Protein AF-A0A087TLF0-F1 (afdb_monomer)

Nearest PDB structures (foldseek):
  7vdv-assembly1_W  TM=2.932E-01  e=2.207E+00  Homo sapiens

Secondary structure (DSSP, 8-state):
---------------------------S-TT-PPP-STTTSPPPPP-----S-GGGG---------TTSS-HHHHHHHHHHHHTTT--SHHHHHHHHHHHHHTTT-HHHHHHHHHHS-----GGG---HHHHHHHHHHHHHHSS-HHHHHHH-TTS-HHHHHHHHHHHHHSHHHHHHHHHH-TTHHHHHHHHHHHHHHHHT---

Structure (mmCIF, N/CA/C/O backbone):
data_AF-A0A087TLF0-F1
#
_entry.id   AF-A0A087TLF0-F1
#
loop_
_atom_site.group_PDB
_atom_site.id
_atom_site.type_symbol
_atom_site.label_atom_id
_atom_site.label_alt_id
_atom_site.label_comp_id
_atom_site.label_asym_id
_atom_site.label_entity_id
_atom_site.label_seq_id
_atom_site.pdbx_PDB_ins_code
_atom_site.Cartn_x
_atom_site.Cartn_y
_atom_site.Cartn_z
_atom_site.occupancy
_atom_site.B_iso_or_equiv
_atom_site.auth_seq_id
_atom_site.auth_comp_id
_atom_site.auth_asym_id
_atom_site.auth_atom_id
_atom_site.pdbx_PDB_model_num
ATOM 1 N N . MET A 1 1 ? -5.530 -57.331 -66.737 1.00 32.88 1 MET A N 1
ATOM 2 C CA . MET A 1 1 ? -5.980 -57.961 -65.475 1.00 32.88 1 MET A CA 1
ATOM 3 C C . MET A 1 1 ? -6.461 -56.823 -64.589 1.00 32.88 1 MET A C 1
ATOM 5 O O . MET A 1 1 ? -5.632 -56.009 -64.220 1.00 32.88 1 MET A O 1
ATOM 9 N N . LEU A 1 2 ? -7.754 -56.478 -64.658 1.00 29.14 2 LEU A N 1
ATOM 10 C CA . LEU A 1 2 ? -8.863 -56.982 -63.810 1.00 29.14 2 LEU A CA 1
ATOM 11 C C . LEU A 1 2 ? -8.628 -56.664 -62.318 1.00 29.14 2 LEU A C 1
ATOM 13 O O . LEU A 1 2 ? -7.650 -57.166 -61.787 1.00 29.14 2 LEU A O 1
ATOM 17 N N . PHE A 1 3 ? -9.459 -55.947 -61.556 1.00 31.30 3 PHE A N 1
ATOM 18 C CA . PHE A 1 3 ? -10.593 -55.023 -61.755 1.00 31.30 3 PHE A CA 1
ATOM 19 C C . PHE A 1 3 ? -10.755 -54.238 -60.427 1.00 31.30 3 PHE A C 1
ATOM 21 O O . PHE A 1 3 ? -10.186 -54.620 -59.408 1.00 31.30 3 PHE A O 1
ATOM 28 N N . ALA A 1 4 ? -11.512 -53.143 -60.478 1.00 36.94 4 ALA A N 1
ATOM 29 C CA . ALA A 1 4 ? -11.810 -52.178 -59.415 1.00 36.94 4 ALA A CA 1
ATOM 30 C C . ALA A 1 4 ? -12.746 -52.685 -58.283 1.00 36.94 4 ALA A C 1
ATOM 32 O O . ALA A 1 4 ? -13.248 -53.802 -58.367 1.00 36.94 4 ALA A O 1
ATOM 33 N N . MET A 1 5 ? -13.060 -51.760 -57.346 1.00 32.72 5 MET A N 1
ATOM 34 C CA . MET A 1 5 ? -14.122 -51.741 -56.301 1.00 32.72 5 MET A CA 1
ATOM 35 C C . MET A 1 5 ? -13.702 -52.268 -54.909 1.00 32.72 5 MET A C 1
ATOM 37 O O . MET A 1 5 ? -13.013 -53.273 -54.826 1.00 32.72 5 MET A O 1
ATOM 41 N N . ASN A 1 6 ? -14.054 -51.680 -53.756 1.00 34.16 6 ASN A N 1
ATOM 42 C CA . ASN A 1 6 ? -14.987 -50.598 -53.414 1.00 34.16 6 ASN A CA 1
ATOM 43 C C . ASN A 1 6 ? -14.652 -50.018 -52.020 1.00 34.16 6 ASN A C 1
ATOM 45 O O . ASN A 1 6 ? -14.229 -50.750 -51.124 1.00 34.16 6 ASN A O 1
ATOM 49 N N . ASP A 1 7 ? -14.927 -48.722 -51.851 1.00 45.62 7 ASP A N 1
ATOM 50 C CA . ASP A 1 7 ? -15.272 -48.081 -50.578 1.00 45.62 7 ASP A CA 1
ATOM 51 C C . ASP A 1 7 ? -16.596 -48.674 -50.077 1.00 45.62 7 ASP A C 1
ATOM 53 O O . ASP A 1 7 ? -17.598 -48.522 -50.762 1.00 45.62 7 ASP A O 1
ATOM 57 N N . GLU A 1 8 ? -16.586 -49.366 -48.935 1.00 44.69 8 GLU A N 1
ATOM 58 C CA . GLU A 1 8 ? -17.732 -49.623 -48.036 1.00 44.69 8 GLU A CA 1
ATOM 59 C C . GLU A 1 8 ? -17.323 -50.708 -47.024 1.00 44.69 8 GLU A C 1
ATOM 61 O O . GLU A 1 8 ? -17.463 -51.896 -47.295 1.00 44.69 8 GLU A O 1
ATOM 66 N N . ASN A 1 9 ? -16.743 -50.308 -45.882 1.00 39.06 9 ASN A N 1
ATOM 67 C CA . ASN A 1 9 ? -16.829 -50.989 -44.568 1.00 39.06 9 ASN A CA 1
ATOM 68 C C . ASN A 1 9 ? -15.747 -50.491 -43.593 1.00 39.06 9 ASN A C 1
ATOM 70 O O . ASN A 1 9 ? -14.839 -51.222 -43.197 1.00 39.06 9 ASN A O 1
ATOM 74 N N . ARG A 1 10 ? -15.853 -49.238 -43.135 1.00 36.53 10 ARG A N 1
ATOM 75 C CA . ARG A 1 10 ? -15.130 -48.799 -41.924 1.00 36.53 10 ARG A CA 1
ATOM 76 C C . ARG A 1 10 ? -16.035 -48.121 -40.900 1.00 36.53 10 ARG A C 1
ATOM 78 O O . ARG A 1 10 ? -15.603 -47.266 -40.136 1.00 36.53 10 ARG A O 1
ATOM 85 N N . SER A 1 11 ? -17.288 -48.559 -40.858 1.00 40.81 11 SER A N 1
ATOM 86 C CA . SER A 1 11 ? -18.261 -48.210 -39.825 1.00 40.81 11 SER A CA 1
ATOM 87 C C . SER A 1 11 ? -18.524 -49.430 -38.949 1.00 40.81 11 SER A C 1
ATOM 89 O O . SER A 1 11 ? -19.611 -49.986 -38.993 1.00 40.81 11 SER A O 1
ATOM 91 N N . GLN A 1 12 ? -17.513 -49.876 -38.198 1.00 39.34 12 GLN A N 1
ATOM 92 C CA . GLN A 1 12 ? -17.671 -50.773 -37.044 1.00 39.34 12 GLN A CA 1
ATOM 93 C C . GLN A 1 12 ? -16.333 -50.908 -36.303 1.00 39.34 12 GLN A C 1
ATOM 95 O O . GLN A 1 12 ? -15.608 -51.885 -36.435 1.00 39.34 12 GLN A O 1
ATOM 100 N N . LEU A 1 13 ? -15.990 -49.895 -35.509 1.00 34.81 13 LEU A N 1
ATOM 101 C CA . LEU A 1 13 ? -15.106 -50.078 -34.359 1.00 34.81 13 LEU A CA 1
ATOM 102 C C . LEU A 1 13 ? -15.805 -49.446 -33.157 1.00 34.81 13 LEU A C 1
ATOM 104 O O . LEU A 1 13 ? -15.694 -48.251 -32.893 1.00 34.81 13 LEU A O 1
ATOM 108 N N . GLN A 1 14 ? -16.606 -50.275 -32.485 1.00 31.23 14 GLN A N 1
ATOM 109 C CA . GLN A 1 14 ? -17.113 -50.035 -31.138 1.00 31.23 14 GLN A CA 1
ATOM 110 C C . GLN A 1 14 ? -15.919 -49.799 -30.208 1.00 31.23 14 GLN A C 1
ATOM 112 O O . GLN A 1 14 ? -15.135 -50.710 -29.955 1.00 31.23 14 GLN A O 1
ATOM 117 N N . PHE A 1 15 ? -15.780 -48.578 -29.698 1.00 30.03 15 PHE A N 1
ATOM 118 C CA . PHE A 1 15 ? -14.856 -48.290 -28.609 1.00 30.03 15 PHE A CA 1
ATOM 119 C C . PHE A 1 15 ? -15.560 -48.637 -27.295 1.00 30.03 15 PHE A C 1
ATOM 121 O O . PHE A 1 15 ? -16.435 -47.907 -26.830 1.00 30.03 15 PHE A O 1
ATOM 128 N N . SER A 1 16 ? -15.233 -49.805 -26.748 1.00 28.83 16 SER A N 1
ATOM 129 C CA . SER A 1 16 ? -15.721 -50.284 -25.458 1.00 28.83 16 SER A CA 1
ATOM 130 C C . SER A 1 16 ? -15.260 -49.355 -24.334 1.00 28.83 16 SER A C 1
ATOM 132 O O . SER A 1 16 ? -14.060 -49.184 -24.111 1.00 28.83 16 SER A O 1
ATOM 134 N N . THR A 1 17 ? -16.216 -48.768 -23.620 1.00 33.22 17 THR A N 1
ATOM 135 C CA . THR A 1 17 ? -15.995 -48.006 -22.391 1.00 33.22 17 THR A CA 1
ATOM 136 C C . THR A 1 17 ? -15.454 -48.937 -21.305 1.00 33.22 17 THR A C 1
ATOM 138 O O . THR A 1 17 ? -16.178 -49.786 -20.795 1.00 33.22 17 THR A O 1
ATOM 141 N N . LEU A 1 18 ? -14.176 -48.785 -20.952 1.00 34.25 18 LEU A N 1
ATOM 142 C CA . LEU A 1 18 ? -13.633 -49.315 -19.704 1.00 34.25 18 LEU A CA 1
ATOM 143 C C . LEU A 1 18 ? -14.041 -48.359 -18.578 1.00 34.25 18 LEU A C 1
ATOM 145 O O . LEU A 1 18 ? -13.411 -47.326 -18.360 1.00 34.25 18 LEU A O 1
ATOM 149 N N . GLU A 1 19 ? -15.136 -48.694 -17.901 1.00 40.09 19 GLU A N 1
ATOM 150 C CA . GLU A 1 19 ? -15.460 -48.161 -16.581 1.00 40.09 19 GLU A CA 1
ATOM 151 C C . GLU A 1 19 ? -14.450 -48.741 -15.581 1.00 40.09 19 GLU A C 1
ATOM 153 O O . GLU A 1 19 ? -14.473 -49.930 -15.274 1.00 40.09 19 GLU A O 1
ATOM 158 N N . SER A 1 20 ? -13.524 -47.912 -15.098 1.00 38.12 20 SER A N 1
ATOM 159 C CA . SER A 1 20 ? -12.738 -48.222 -13.905 1.00 38.12 20 SER A CA 1
ATOM 160 C C . SER A 1 20 ? -13.157 -47.281 -12.786 1.00 38.12 20 SER A C 1
ATOM 162 O O . SER A 1 20 ? -12.851 -46.084 -12.799 1.00 38.12 20 SER A O 1
ATOM 164 N N . ASP A 1 21 ? -13.878 -47.871 -11.842 1.00 42.59 21 ASP A N 1
ATOM 165 C CA . ASP A 1 21 ? -14.355 -47.300 -10.597 1.00 42.59 21 ASP A CA 1
ATOM 166 C C . ASP A 1 21 ? -13.262 -46.547 -9.832 1.00 42.59 21 ASP A C 1
ATOM 168 O O . ASP A 1 21 ? -12.316 -47.119 -9.292 1.00 42.59 21 ASP A O 1
ATOM 172 N N . THR A 1 22 ? -13.458 -45.240 -9.697 1.00 41.72 22 THR A N 1
ATOM 173 C CA . THR A 1 22 ? -12.983 -44.483 -8.535 1.00 41.72 22 THR A CA 1
ATOM 174 C C . THR A 1 22 ? -14.180 -43.755 -7.942 1.00 41.72 22 THR A C 1
ATOM 176 O O . THR A 1 22 ? -14.330 -42.537 -8.028 1.00 41.72 22 THR A O 1
ATOM 179 N N . THR A 1 23 ? -15.091 -44.520 -7.341 1.00 41.81 23 THR A N 1
ATOM 180 C CA . THR A 1 23 ? -16.133 -43.967 -6.474 1.00 41.81 23 THR A CA 1
ATOM 181 C C . THR A 1 23 ? -15.477 -43.376 -5.228 1.00 41.81 23 THR A C 1
ATOM 183 O O . THR A 1 23 ? -15.318 -44.038 -4.205 1.00 41.81 23 THR A O 1
ATOM 186 N N . PHE A 1 24 ? -15.066 -42.112 -5.321 1.00 49.41 24 PHE A N 1
ATOM 187 C CA . PHE A 1 24 ? -14.734 -41.294 -4.163 1.00 49.41 24 PHE A CA 1
ATOM 188 C C . PHE A 1 24 ? -16.045 -40.977 -3.427 1.00 49.41 24 PHE A C 1
ATOM 190 O O . PHE A 1 24 ? -16.877 -40.204 -3.909 1.00 49.41 24 PHE A O 1
ATOM 197 N N . ASP A 1 25 ? -16.267 -41.651 -2.296 1.00 43.41 25 ASP A N 1
ATOM 198 C CA . ASP A 1 25 ? -17.514 -41.611 -1.527 1.00 43.41 25 ASP A CA 1
ATOM 199 C C . ASP A 1 25 ? -17.733 -40.223 -0.888 1.00 43.41 25 ASP A C 1
ATOM 201 O O . ASP A 1 25 ? -17.257 -39.925 0.207 1.00 43.41 25 ASP A O 1
ATOM 205 N N . PHE A 1 26 ? -18.485 -39.352 -1.569 1.00 50.62 26 PHE A N 1
ATOM 206 C CA . PHE A 1 26 ? -18.954 -38.054 -1.060 1.00 50.62 26 PHE A CA 1
ATOM 207 C C . PHE A 1 26 ? -20.111 -38.207 -0.049 1.00 50.62 26 PHE A C 1
ATOM 209 O O . PHE A 1 26 ? -21.118 -37.494 -0.099 1.00 50.62 26 PHE A O 1
ATOM 216 N N . LYS A 1 27 ? -20.003 -39.108 0.929 1.00 53.53 27 LYS A N 1
ATOM 217 C CA . LYS A 1 27 ? -20.944 -39.144 2.058 1.00 53.53 27 LYS A CA 1
ATOM 218 C C . LYS A 1 27 ? -20.569 -38.092 3.092 1.00 53.53 27 LYS A C 1
ATOM 220 O O . LYS A 1 27 ? -20.000 -38.416 4.123 1.00 53.53 27 LYS A O 1
ATOM 225 N N . ASN A 1 28 ? -20.905 -36.833 2.794 1.00 53.34 28 ASN A N 1
ATOM 226 C CA . ASN A 1 28 ? -21.484 -35.864 3.739 1.00 53.34 28 ASN A CA 1
ATOM 227 C C . ASN A 1 28 ? -21.540 -34.451 3.130 1.00 53.34 28 ASN A C 1
ATOM 229 O O . ASN A 1 28 ? -20.803 -33.569 3.547 1.00 53.34 28 ASN A O 1
ATOM 233 N N . THR A 1 29 ? -22.434 -34.198 2.172 1.00 52.22 29 THR A N 1
ATOM 234 C CA . THR A 1 29 ? -22.988 -32.849 1.958 1.00 52.22 29 THR A CA 1
ATOM 235 C C . THR A 1 29 ? -24.335 -32.972 1.244 1.00 52.22 29 THR A C 1
ATOM 237 O O . THR A 1 29 ? -24.397 -33.158 0.035 1.00 52.22 29 THR A O 1
ATOM 240 N N . LYS A 1 30 ? -25.454 -32.826 1.962 1.00 59.94 30 LYS A N 1
ATOM 241 C CA . LYS A 1 30 ? -26.801 -32.934 1.361 1.00 59.94 30 LYS A CA 1
ATOM 242 C C . LYS A 1 30 ? -27.076 -31.935 0.214 1.00 59.94 30 LYS A C 1
ATOM 244 O O . LYS A 1 30 ? -28.081 -32.093 -0.459 1.00 59.94 30 LYS A O 1
ATOM 249 N N . ASN A 1 31 ? -26.175 -30.976 -0.052 1.00 61.28 31 ASN A N 1
ATOM 250 C CA . ASN A 1 31 ? -26.340 -29.913 -1.050 1.00 61.28 31 ASN A CA 1
ATOM 251 C C . ASN A 1 31 ? -25.117 -29.616 -1.959 1.00 61.28 31 ASN A C 1
ATOM 253 O O . ASN A 1 31 ? -25.197 -28.664 -2.733 1.00 61.28 31 ASN A O 1
ATOM 257 N N . HIS A 1 32 ? -24.004 -30.367 -1.924 1.00 65.69 32 HIS A N 1
ATOM 258 C CA . HIS A 1 32 ? -22.834 -30.066 -2.784 1.00 65.69 32 HIS A CA 1
ATOM 259 C C . HIS A 1 32 ? -22.633 -31.123 -3.877 1.00 65.69 32 HIS A C 1
ATOM 261 O O . HIS A 1 32 ? -21.639 -31.840 -3.901 1.00 65.69 32 HIS A O 1
ATOM 267 N N . LYS A 1 33 ? -23.592 -31.213 -4.806 1.00 84.69 33 LYS A N 1
ATOM 268 C CA . LYS A 1 33 ? -23.444 -32.022 -6.025 1.00 84.69 33 LYS A CA 1
ATOM 269 C C . LYS A 1 33 ? -22.851 -31.165 -7.145 1.00 84.69 33 LYS A C 1
ATOM 271 O O . LYS A 1 33 ? -23.364 -30.077 -7.413 1.00 84.6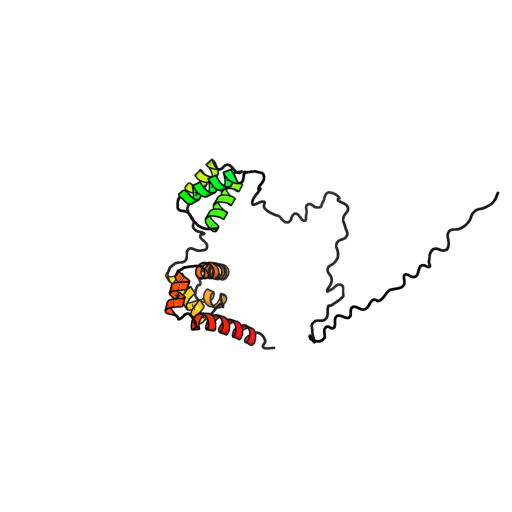9 33 LYS A O 1
ATOM 276 N N . ILE A 1 34 ? -21.804 -31.660 -7.808 1.00 87.75 34 ILE A N 1
ATOM 277 C CA . ILE A 1 34 ? -21.249 -31.040 -9.021 1.00 87.75 34 ILE A CA 1
ATOM 278 C C . ILE A 1 34 ? -22.369 -30.943 -10.062 1.00 87.75 34 ILE A C 1
ATOM 280 O O . ILE A 1 34 ? -23.078 -31.918 -10.319 1.00 87.75 34 ILE A O 1
ATOM 284 N N . ARG A 1 35 ? -22.558 -29.752 -10.632 1.00 89.81 35 ARG A N 1
ATOM 285 C CA . ARG A 1 35 ? -23.617 -29.492 -11.610 1.00 89.81 35 ARG A CA 1
ATOM 286 C C . ARG A 1 35 ? -23.041 -29.551 -13.020 1.00 89.81 35 ARG A C 1
ATOM 288 O O . ARG A 1 35 ? -21.994 -28.967 -13.280 1.00 89.81 35 ARG A O 1
ATOM 295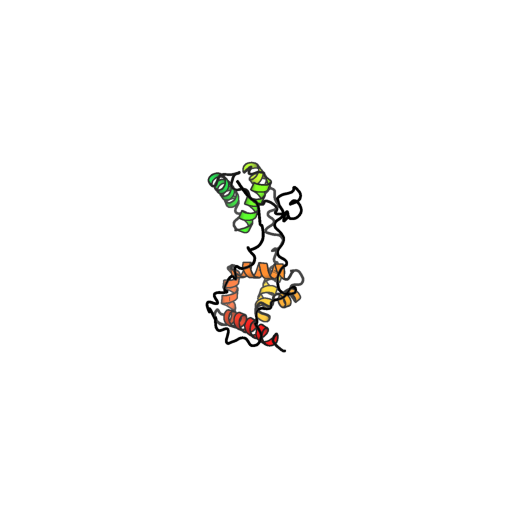 N N . ILE A 1 36 ? -23.734 -30.257 -13.911 1.00 89.50 36 ILE A N 1
ATOM 296 C CA . ILE A 1 36 ? -23.360 -30.433 -15.316 1.00 89.50 36 ILE A CA 1
ATOM 297 C C . ILE A 1 36 ? -24.468 -29.823 -16.180 1.00 89.50 36 ILE A C 1
ATOM 299 O O . ILE A 1 36 ? -25.646 -30.068 -15.938 1.00 89.50 36 ILE A O 1
ATOM 303 N N . GLY A 1 37 ? -24.102 -29.005 -17.163 1.00 89.88 37 GLY A N 1
ATOM 304 C CA . GLY A 1 37 ? -24.991 -28.360 -18.127 1.00 89.88 37 GLY A CA 1
ATOM 305 C C . GLY A 1 37 ? -24.438 -27.011 -18.597 1.00 89.88 37 GLY A C 1
ATOM 306 O O . GLY A 1 37 ? -23.645 -26.381 -17.905 1.00 89.88 37 GLY A O 1
ATOM 307 N N . ARG A 1 38 ? -24.914 -26.510 -19.742 1.00 88.19 38 ARG A N 1
ATOM 308 C CA . ARG A 1 38 ? -24.459 -25.235 -20.346 1.00 88.19 38 ARG A CA 1
ATOM 309 C C . ARG A 1 38 ? -24.525 -24.017 -19.405 1.00 88.19 38 ARG A C 1
ATOM 311 O O . ARG A 1 38 ? -23.814 -23.050 -19.626 1.00 88.19 38 ARG A O 1
ATOM 318 N N . ASN A 1 39 ? -25.341 -24.085 -18.350 1.00 92.69 39 ASN A N 1
ATOM 319 C CA . ASN A 1 39 ? -25.465 -23.055 -17.309 1.00 92.69 39 ASN A CA 1
ATOM 320 C C . ASN A 1 39 ? -24.407 -23.167 -16.190 1.00 92.69 39 ASN A C 1
ATOM 322 O O . ASN A 1 39 ? -24.395 -22.353 -15.271 1.00 92.69 39 ASN A O 1
ATOM 326 N N . TYR A 1 40 ? -23.575 -24.210 -16.223 1.00 92.44 40 TYR A N 1
ATOM 327 C CA . TYR A 1 40 ? -22.596 -24.561 -15.193 1.00 92.44 40 TYR A CA 1
ATOM 328 C C . TYR A 1 40 ? -21.183 -24.747 -15.756 1.00 92.44 40 TYR A C 1
ATOM 330 O O . TYR A 1 40 ? -20.221 -24.468 -15.045 1.00 92.44 40 TYR A O 1
ATOM 338 N N . GLN A 1 41 ? -21.032 -25.200 -17.006 1.00 94.50 41 GLN A N 1
ATOM 339 C CA . GLN A 1 41 ? -19.727 -25.231 -17.673 1.00 94.50 41 GLN A CA 1
ATOM 340 C C . GLN A 1 41 ? -19.416 -23.929 -18.409 1.00 94.50 41 GLN A C 1
ATOM 342 O O . GLN A 1 41 ? -20.299 -23.291 -18.978 1.00 94.50 41 GLN A O 1
ATOM 347 N N . ALA A 1 42 ? -18.130 -23.579 -18.451 1.00 93.50 42 ALA A N 1
ATOM 348 C CA . ALA A 1 42 ? -17.628 -22.539 -19.335 1.00 93.50 42 ALA A CA 1
ATOM 349 C C . ALA A 1 42 ? -17.706 -22.992 -20.802 1.00 93.50 42 ALA A C 1
ATOM 351 O O . ALA A 1 42 ? -17.459 -24.158 -21.119 1.00 93.50 42 ALA A O 1
ATOM 352 N N . ALA A 1 43 ? -18.006 -22.056 -21.704 1.00 91.19 43 ALA A N 1
ATOM 353 C CA . ALA A 1 43 ? -17.828 -22.282 -23.131 1.00 91.19 43 ALA A CA 1
ATOM 354 C C . ALA A 1 43 ? -16.325 -22.317 -23.431 1.00 91.19 43 ALA A C 1
ATOM 356 O O . ALA A 1 43 ? -15.627 -21.332 -23.195 1.00 91.19 43 ALA A O 1
ATOM 357 N N . ILE A 1 44 ? -15.831 -23.454 -23.918 1.00 89.44 44 ILE A N 1
ATOM 358 C CA . ILE A 1 44 ? -14.421 -23.614 -24.277 1.00 89.44 44 ILE A CA 1
ATOM 359 C C . ILE A 1 44 ? -14.188 -22.857 -25.591 1.00 89.44 44 ILE A C 1
ATOM 361 O O . ILE A 1 44 ? -14.807 -23.215 -26.597 1.00 89.44 44 ILE A O 1
ATOM 365 N N . PRO A 1 45 ? -13.337 -21.814 -25.613 1.00 86.50 45 PRO A N 1
ATOM 366 C CA . PRO A 1 45 ? -13.031 -21.110 -26.849 1.00 86.50 45 PRO A CA 1
ATOM 367 C C . PRO A 1 45 ? -12.353 -22.056 -27.842 1.00 86.50 45 PRO A C 1
ATOM 369 O O . PRO A 1 45 ? -11.459 -22.818 -27.476 1.00 86.50 45 PRO A O 1
ATOM 372 N N . THR A 1 46 ? -12.761 -21.997 -29.108 1.00 83.75 46 THR A N 1
ATOM 373 C CA . THR A 1 46 ? -12.071 -22.713 -30.183 1.00 83.75 46 THR A CA 1
ATOM 374 C C . THR A 1 46 ? -10.677 -22.130 -30.372 1.00 83.75 46 THR A C 1
ATOM 376 O O . THR A 1 46 ? -10.524 -20.905 -30.392 1.00 83.75 46 THR A O 1
ATOM 379 N N . LEU A 1 47 ? -9.678 -22.993 -30.559 1.00 80.31 47 LEU A N 1
ATOM 380 C CA . LEU A 1 47 ? -8.320 -22.572 -30.888 1.00 80.31 47 LEU A CA 1
ATOM 381 C C . LEU A 1 47 ? -8.352 -21.784 -32.205 1.00 80.31 47 LEU A C 1
ATOM 383 O O . LEU A 1 47 ? -8.625 -22.348 -33.264 1.00 80.31 47 LEU A 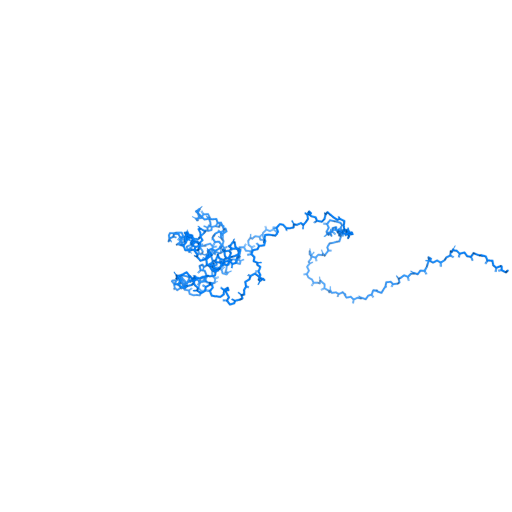O 1
ATOM 387 N N . LYS A 1 48 ? -8.118 -20.473 -32.137 1.00 75.44 48 LYS A N 1
ATOM 388 C CA . LYS A 1 48 ? -7.926 -19.659 -33.336 1.00 75.44 48 LYS A CA 1
ATOM 389 C C . LYS A 1 48 ? -6.522 -19.953 -33.857 1.00 75.44 48 LYS A C 1
ATOM 391 O O . LYS A 1 48 ? -5.558 -19.823 -33.108 1.00 75.44 48 LYS A O 1
ATOM 396 N N . ALA A 1 49 ? -6.408 -20.366 -35.120 1.00 69.62 49 ALA A N 1
ATOM 397 C CA . ALA A 1 49 ? -5.136 -20.250 -35.823 1.00 69.62 49 ALA A CA 1
ATOM 398 C C . ALA A 1 49 ? -4.756 -18.768 -35.790 1.00 69.62 49 ALA A C 1
ATOM 400 O O . ALA A 1 49 ? -5.629 -17.921 -35.977 1.00 69.62 49 ALA A O 1
ATOM 401 N N . SER A 1 50 ? -3.502 -18.470 -35.471 1.00 62.09 50 SER A N 1
ATOM 402 C CA . SER A 1 50 ? -2.967 -17.122 -35.289 1.00 62.09 50 SER A CA 1
ATOM 403 C C . SER A 1 50 ? -3.169 -16.278 -36.551 1.00 62.09 50 SER A C 1
ATOM 405 O O . SER A 1 50 ? -2.304 -16.221 -37.418 1.00 62.09 50 SER A O 1
ATOM 407 N N . THR A 1 51 ? -4.341 -15.664 -36.685 1.00 60.97 51 THR A N 1
ATOM 408 C CA . THR A 1 51 ? -4.656 -14.680 -37.716 1.00 60.97 51 THR A CA 1
ATOM 409 C C . THR A 1 51 ? -4.773 -13.335 -37.022 1.00 60.97 51 THR A C 1
ATOM 411 O O . THR A 1 51 ? -5.832 -13.038 -36.471 1.00 60.97 51 THR A O 1
ATOM 414 N N . ASP A 1 52 ? -3.655 -12.604 -36.987 1.00 55.28 52 ASP A N 1
ATOM 415 C CA . ASP A 1 52 ? -3.401 -11.152 -36.857 1.00 55.28 52 ASP A CA 1
ATOM 416 C C . ASP A 1 52 ? -4.325 -10.242 -36.020 1.00 55.28 52 ASP A C 1
ATOM 418 O O . ASP A 1 52 ? -4.192 -9.021 -36.051 1.00 55.28 52 ASP A O 1
ATOM 422 N N . ASN A 1 53 ? -5.240 -10.783 -35.221 1.00 56.44 53 ASN A N 1
ATOM 423 C CA . ASN A 1 53 ? -6.219 -10.006 -34.467 1.00 56.44 53 ASN A CA 1
ATOM 424 C C . ASN A 1 53 ? -6.398 -10.515 -33.027 1.00 56.44 53 ASN A C 1
ATOM 426 O O . ASN A 1 53 ? -7.467 -10.378 -32.430 1.00 56.44 53 ASN A O 1
ATOM 430 N N . ASP A 1 54 ? -5.322 -11.062 -32.453 1.00 54.62 54 ASP A N 1
ATOM 431 C CA . ASP A 1 54 ? -5.192 -11.374 -31.019 1.00 54.62 54 ASP A CA 1
ATOM 432 C C . ASP A 1 54 ? -4.959 -10.118 -30.151 1.00 54.62 54 ASP A C 1
ATOM 434 O O . ASP A 1 54 ? -4.843 -10.193 -28.929 1.00 54.62 54 ASP A O 1
ATOM 438 N N . ASN A 1 55 ? -4.993 -8.925 -30.751 1.00 55.03 55 ASN A N 1
ATOM 439 C CA . ASN A 1 55 ? -4.761 -7.647 -30.072 1.00 55.03 55 ASN A CA 1
ATOM 440 C C . ASN A 1 55 ? -5.888 -7.216 -29.112 1.00 55.03 55 ASN A C 1
ATOM 442 O O . ASN A 1 55 ? -5.767 -6.186 -28.457 1.00 55.03 55 ASN A O 1
ATOM 446 N N . LYS A 1 56 ? -6.995 -7.968 -29.006 1.00 54.44 56 LYS A N 1
ATOM 447 C CA . LYS A 1 56 ? -8.128 -7.613 -28.125 1.00 54.44 56 LYS A CA 1
ATOM 448 C C . LYS A 1 56 ? -8.092 -8.234 -26.731 1.00 54.44 56 LYS A C 1
ATOM 450 O O . LYS A 1 56 ? -8.888 -7.831 -25.889 1.00 54.44 56 LYS A O 1
ATOM 455 N N . ILE A 1 57 ? -7.182 -9.173 -26.471 1.00 54.38 57 ILE A N 1
ATOM 456 C CA . ILE A 1 57 ? -6.887 -9.641 -25.108 1.00 54.38 57 ILE A CA 1
ATOM 457 C C . ILE A 1 57 ? -5.427 -9.312 -24.781 1.00 54.38 57 ILE A C 1
ATOM 459 O O . ILE A 1 57 ? -4.703 -10.104 -24.186 1.00 54.38 57 ILE A O 1
ATOM 463 N N . GLN A 1 58 ? -4.978 -8.104 -25.131 1.00 59.00 58 GLN A N 1
ATOM 464 C CA . GLN A 1 58 ? -4.021 -7.452 -24.250 1.00 59.00 58 GLN A CA 1
ATOM 465 C C . GLN A 1 58 ? -4.795 -7.135 -22.977 1.00 59.00 58 GLN A C 1
ATOM 467 O O . GLN A 1 58 ? -5.491 -6.130 -22.875 1.00 59.00 58 GLN A O 1
ATOM 472 N N . ILE A 1 59 ? -4.703 -8.028 -21.992 1.00 61.97 59 ILE A N 1
ATOM 473 C CA . ILE A 1 59 ? -4.729 -7.574 -20.605 1.00 61.97 59 ILE A CA 1
ATOM 474 C C . ILE A 1 59 ? -3.741 -6.405 -20.599 1.00 61.97 59 ILE A C 1
ATOM 476 O O . ILE A 1 59 ? -2.578 -6.628 -20.934 1.00 61.97 59 ILE A O 1
ATOM 480 N N . GLU A 1 60 ? -4.211 -5.178 -20.359 1.00 67.12 60 GLU A N 1
ATOM 481 C CA . GLU A 1 60 ? -3.394 -3.958 -20.316 1.00 67.12 60 GLU A CA 1
ATOM 482 C C . GLU A 1 60 ? -2.425 -4.038 -19.123 1.00 67.12 60 GLU A C 1
ATOM 484 O O . GLU A 1 60 ? -2.532 -3.334 -18.121 1.00 67.12 60 GLU A O 1
ATOM 489 N N . GLY A 1 61 ? -1.496 -4.986 -19.181 1.00 76.38 61 GLY A N 1
ATOM 490 C CA . GLY A 1 61 ? -0.437 -5.161 -18.220 1.00 76.38 61 GLY A CA 1
ATOM 491 C C . GLY A 1 61 ? 0.545 -4.027 -18.420 1.00 76.38 61 GLY A C 1
ATOM 492 O O . GLY A 1 61 ? 1.250 -3.966 -19.425 1.00 76.38 61 GLY A O 1
ATOM 493 N N . LYS A 1 62 ? 0.602 -3.117 -17.452 1.00 85.38 62 LYS A N 1
ATOM 494 C CA . LYS A 1 62 ? 1.662 -2.119 -17.399 1.00 85.38 62 LYS A CA 1
ATOM 495 C C . LYS A 1 62 ? 2.942 -2.795 -16.909 1.00 85.38 62 LYS A C 1
ATOM 497 O O . LYS A 1 62 ? 2.964 -3.341 -15.809 1.00 85.38 62 LYS A O 1
ATOM 502 N N . LEU A 1 63 ? 4.013 -2.733 -17.700 1.00 88.75 63 LEU A N 1
ATOM 503 C CA . LEU A 1 63 ? 5.343 -3.144 -17.248 1.00 88.75 63 LEU A CA 1
ATOM 504 C C . LEU A 1 63 ? 5.780 -2.228 -16.095 1.00 88.75 63 LEU A C 1
ATOM 506 O O . LEU A 1 63 ? 5.825 -1.012 -16.267 1.00 88.75 63 LEU A O 1
ATOM 510 N N . LEU A 1 64 ? 6.067 -2.810 -14.928 1.00 90.94 64 LEU A N 1
ATOM 511 C CA . LEU A 1 64 ? 6.520 -2.070 -13.740 1.00 90.94 64 LEU A CA 1
ATOM 512 C C . LEU A 1 64 ? 8.011 -2.264 -13.441 1.00 90.94 64 LEU A C 1
ATOM 514 O O . LEU A 1 64 ? 8.599 -1.443 -12.746 1.00 90.94 64 LEU A O 1
ATOM 518 N N . TRP A 1 65 ? 8.621 -3.333 -13.956 1.00 92.38 65 TRP A N 1
ATOM 519 C CA . TRP A 1 65 ? 10.036 -3.632 -13.763 1.00 92.38 65 TRP A CA 1
ATOM 520 C C . TRP A 1 65 ? 10.558 -4.558 -14.865 1.00 92.38 65 TRP A C 1
ATOM 522 O O . TRP A 1 65 ? 9.851 -5.453 -15.322 1.00 92.38 65 TRP A O 1
ATOM 532 N N . ASN A 1 66 ? 11.807 -4.351 -15.269 1.00 91.50 66 ASN A N 1
ATOM 533 C CA . ASN A 1 66 ? 12.566 -5.154 -16.211 1.00 91.50 66 ASN A CA 1
ATOM 534 C C . ASN A 1 66 ? 13.953 -5.454 -15.603 1.00 91.50 66 ASN A C 1
ATOM 536 O O . ASN A 1 66 ? 14.766 -4.535 -15.498 1.00 91.50 66 ASN A O 1
ATOM 540 N N . PRO A 1 67 ? 14.243 -6.713 -15.230 1.00 89.19 67 PRO A N 1
ATOM 541 C CA . PRO A 1 67 ? 15.508 -7.093 -14.600 1.00 89.19 67 PRO A CA 1
ATOM 542 C C . PRO A 1 67 ? 16.699 -7.108 -15.570 1.00 89.19 67 PRO A C 1
ATOM 544 O O . PRO A 1 67 ? 17.830 -7.234 -15.129 1.00 89.19 67 PRO A O 1
ATOM 547 N N . LEU A 1 68 ? 16.471 -6.996 -16.883 1.00 91.19 68 LEU A N 1
ATOM 548 C CA . LEU A 1 68 ? 17.544 -7.044 -17.885 1.00 91.19 68 LEU A CA 1
ATOM 549 C C . LEU A 1 68 ? 18.216 -5.686 -18.124 1.00 91.19 68 LEU A C 1
ATOM 551 O O . LEU A 1 68 ? 19.183 -5.610 -18.874 1.00 91.19 68 LEU A O 1
ATOM 555 N N . MET A 1 69 ? 17.676 -4.612 -17.545 1.00 91.00 69 MET A N 1
ATOM 556 C CA . MET A 1 69 ? 18.133 -3.244 -17.807 1.00 91.00 69 MET A CA 1
ATOM 557 C C . MET A 1 69 ? 19.130 -2.714 -16.775 1.00 91.00 69 MET A C 1
ATOM 559 O O . MET A 1 69 ? 19.711 -1.657 -16.999 1.00 91.00 69 MET A O 1
ATOM 563 N N . ILE A 1 70 ? 19.300 -3.404 -15.648 1.00 92.50 70 ILE A N 1
ATOM 564 C CA . ILE A 1 70 ? 20.192 -3.001 -14.560 1.00 92.50 70 ILE A CA 1
ATOM 565 C C . ILE A 1 70 ? 20.736 -4.248 -13.868 1.00 92.50 70 ILE A C 1
ATOM 567 O O . ILE A 1 70 ? 20.017 -5.239 -13.725 1.00 92.50 70 ILE A O 1
ATOM 571 N N . SER A 1 71 ? 22.000 -4.214 -13.452 1.00 94.12 71 SER A N 1
ATOM 572 C CA . SER A 1 71 ? 22.577 -5.304 -12.664 1.00 94.12 71 SER A CA 1
ATOM 573 C C . SER A 1 71 ? 22.065 -5.292 -11.217 1.00 94.12 71 SER A C 1
ATOM 575 O O . SER A 1 71 ? 21.582 -4.277 -10.702 1.00 94.12 71 SER A O 1
ATOM 577 N N . GLU A 1 72 ? 22.177 -6.432 -10.535 1.00 91.81 72 GLU A N 1
ATOM 578 C CA . GLU A 1 72 ? 21.840 -6.531 -9.109 1.00 91.81 72 GLU A CA 1
ATOM 579 C C . GLU A 1 72 ? 22.721 -5.594 -8.265 1.00 91.81 72 GLU A C 1
ATOM 581 O O . GLU A 1 72 ? 22.216 -4.881 -7.404 1.00 91.81 72 GLU A O 1
ATOM 586 N N . GLU A 1 73 ? 24.013 -5.494 -8.589 1.00 93.94 73 GLU A N 1
ATOM 587 C CA . GLU A 1 73 ? 24.973 -4.646 -7.872 1.00 93.94 73 GLU A CA 1
ATOM 588 C C . GLU A 1 73 ? 24.663 -3.145 -8.008 1.00 93.94 73 GLU A C 1
ATOM 590 O O . GLU A 1 73 ? 24.697 -2.406 -7.021 1.00 93.94 73 GLU A O 1
ATOM 595 N N . GLU A 1 74 ? 24.285 -2.682 -9.203 1.00 91.94 74 GLU A N 1
ATOM 596 C CA . GLU A 1 74 ? 23.862 -1.290 -9.419 1.00 91.94 74 GLU A CA 1
ATOM 597 C C . GLU A 1 74 ? 22.537 -0.974 -8.719 1.00 91.94 74 GLU A C 1
ATOM 599 O O . GLU A 1 74 ? 22.366 0.118 -8.168 1.00 91.94 74 GLU A O 1
ATOM 604 N N . THR A 1 75 ? 21.610 -1.935 -8.711 1.00 93.50 75 THR A N 1
ATOM 605 C CA . THR A 1 75 ? 20.330 -1.807 -8.003 1.00 93.50 75 THR A CA 1
ATOM 606 C C . THR A 1 75 ? 20.565 -1.675 -6.499 1.00 93.50 75 THR A C 1
ATOM 608 O O . THR A 1 75 ? 20.037 -0.759 -5.865 1.00 93.50 75 THR A O 1
ATOM 611 N N . ASP A 1 76 ? 21.422 -2.523 -5.936 1.00 92.81 76 ASP A N 1
ATOM 612 C CA . ASP A 1 76 ? 21.808 -2.485 -4.527 1.00 92.81 76 ASP A CA 1
ATOM 613 C C . ASP A 1 76 ? 22.507 -1.178 -4.154 1.00 92.81 76 ASP A C 1
ATOM 615 O O . ASP A 1 76 ? 22.203 -0.575 -3.121 1.00 92.81 76 ASP A O 1
ATOM 619 N N . HIS A 1 77 ? 23.436 -0.710 -4.990 1.00 93.75 77 HIS A N 1
ATOM 620 C CA . HIS A 1 77 ? 24.121 0.561 -4.773 1.00 93.75 77 HIS A CA 1
ATOM 621 C C . HIS A 1 77 ? 23.132 1.740 -4.757 1.00 93.75 77 HIS A C 1
ATOM 623 O O . HIS A 1 77 ? 23.192 2.608 -3.876 1.00 93.75 77 HIS A O 1
ATOM 629 N N . TYR A 1 78 ? 22.179 1.752 -5.693 1.00 92.50 78 TYR A N 1
ATOM 630 C CA . TYR A 1 78 ? 21.102 2.739 -5.730 1.00 92.50 78 TYR A CA 1
ATOM 631 C C . TYR A 1 78 ? 20.257 2.710 -4.447 1.00 92.50 78 TYR A C 1
ATOM 633 O O . TYR A 1 78 ? 20.087 3.747 -3.801 1.00 92.50 78 TYR A O 1
ATOM 641 N N . LEU A 1 79 ? 19.795 1.532 -4.017 1.00 91.38 79 LEU A N 1
ATOM 642 C CA . LEU A 1 79 ? 18.987 1.396 -2.802 1.00 91.38 79 LEU A CA 1
ATOM 643 C C . LEU A 1 79 ? 19.755 1.818 -1.541 1.00 91.38 79 LEU A C 1
ATOM 645 O O . LEU A 1 79 ? 19.221 2.551 -0.709 1.00 91.38 79 LEU A O 1
ATOM 649 N N . ARG A 1 80 ? 21.037 1.452 -1.415 1.00 91.06 80 ARG A N 1
ATOM 650 C CA . ARG A 1 80 ? 21.900 1.894 -0.299 1.00 91.06 80 ARG A CA 1
ATOM 651 C C . ARG A 1 80 ? 22.044 3.413 -0.232 1.00 91.06 80 ARG A C 1
ATOM 653 O O . ARG A 1 80 ? 22.062 3.980 0.864 1.00 91.06 80 ARG A O 1
ATOM 660 N N . SER A 1 81 ? 22.116 4.073 -1.384 1.00 89.12 81 SER A N 1
ATOM 661 C CA .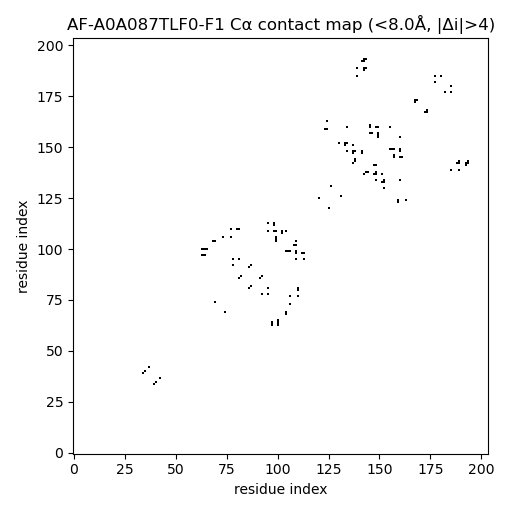 SER A 1 81 ? 22.176 5.536 -1.469 1.00 89.12 81 SER A CA 1
ATOM 662 C C . SER A 1 81 ? 20.888 6.182 -0.934 1.00 89.12 81 SER A C 1
ATOM 664 O O . SER A 1 81 ? 20.942 7.146 -0.169 1.00 89.12 81 SER A O 1
ATOM 666 N N . ILE A 1 82 ? 19.726 5.597 -1.244 1.00 87.00 82 ILE A N 1
ATOM 667 C CA . ILE A 1 82 ? 18.425 6.023 -0.702 1.00 87.00 82 ILE A CA 1
ATOM 668 C C . ILE A 1 82 ? 18.350 5.794 0.813 1.00 87.00 82 ILE A C 1
ATOM 670 O O . ILE A 1 82 ? 17.995 6.710 1.558 1.00 87.00 82 ILE A O 1
ATOM 674 N N . TYR A 1 83 ? 18.749 4.612 1.293 1.00 86.38 83 TYR A N 1
ATOM 675 C CA . TYR A 1 83 ? 18.748 4.288 2.725 1.00 86.38 83 TYR A CA 1
ATOM 676 C C . TYR A 1 83 ? 19.662 5.205 3.545 1.00 86.38 83 TYR A C 1
ATOM 678 O O . TYR A 1 83 ? 19.336 5.554 4.680 1.00 86.38 83 TYR A O 1
ATOM 686 N N . SER A 1 84 ? 20.768 5.669 2.956 1.00 84.19 84 SER A N 1
ATOM 687 C CA . SER A 1 84 ? 21.690 6.621 3.593 1.00 84.19 84 SER A CA 1
ATOM 688 C C . SER A 1 84 ? 21.059 8.000 3.836 1.00 84.19 84 SER A C 1
ATOM 690 O O . SER A 1 84 ? 21.524 8.748 4.691 1.00 84.19 84 SER A O 1
ATOM 692 N N . THR A 1 85 ? 19.960 8.320 3.144 1.00 76.81 85 THR A N 1
ATOM 693 C CA . THR A 1 85 ? 19.184 9.562 3.330 1.00 76.81 85 THR A CA 1
ATOM 694 C C . THR A 1 85 ? 18.235 9.478 4.542 1.00 76.81 85 THR A C 1
ATOM 696 O O . THR A 1 85 ? 17.544 10.438 4.871 1.00 76.81 85 THR A O 1
ATOM 699 N N . GLY A 1 86 ? 18.203 8.344 5.254 1.00 67.12 86 GLY A N 1
ATOM 700 C CA . GLY A 1 86 ? 17.366 8.149 6.442 1.00 67.12 86 GLY A CA 1
ATOM 701 C C . GLY A 1 86 ? 15.931 7.706 6.136 1.00 67.12 86 GLY A C 1
ATOM 702 O O . GLY A 1 86 ? 15.107 7.643 7.047 1.00 67.12 86 GLY A O 1
ATOM 703 N N . CYS A 1 87 ? 15.629 7.371 4.880 1.00 64.50 87 CYS A N 1
ATOM 704 C CA . CYS A 1 87 ? 14.377 6.738 4.475 1.00 64.50 87 CYS A CA 1
ATOM 705 C C . CYS A 1 87 ? 14.510 5.221 4.653 1.00 64.50 87 CYS A C 1
ATOM 707 O O . CYS A 1 87 ? 15.411 4.622 4.076 1.00 64.50 87 CYS A O 1
ATOM 709 N N . TYR A 1 88 ? 13.641 4.588 5.440 1.00 63.12 88 TYR A N 1
ATOM 710 C CA . TYR A 1 88 ? 13.680 3.143 5.683 1.00 63.12 88 TYR A CA 1
ATOM 711 C C . TYR A 1 88 ? 12.269 2.551 5.664 1.00 63.12 88 TYR A C 1
ATOM 713 O O . TYR A 1 88 ? 11.387 3.014 6.386 1.00 63.12 88 TYR A O 1
ATOM 721 N N . GLY A 1 89 ? 12.075 1.490 4.881 1.00 68.12 89 GLY A N 1
ATOM 722 C CA . GLY A 1 89 ? 10.818 0.748 4.819 1.00 68.12 89 GLY A CA 1
ATOM 723 C C . GLY A 1 89 ? 10.577 0.102 3.455 1.00 68.12 89 GLY A C 1
ATOM 724 O O . GLY A 1 89 ? 11.126 0.527 2.443 1.00 68.12 89 GLY A O 1
ATOM 725 N N . SER A 1 90 ? 9.752 -0.951 3.436 1.00 68.06 90 SER A N 1
ATOM 726 C CA . SER A 1 90 ? 9.433 -1.698 2.208 1.00 68.06 90 SER A CA 1
ATOM 727 C C . SER A 1 90 ? 8.739 -0.829 1.159 1.00 68.06 90 SER A C 1
ATOM 729 O O . SER A 1 90 ? 8.893 -1.042 -0.035 1.00 68.06 90 SER A O 1
ATOM 731 N N . THR A 1 91 ? 7.980 0.171 1.600 1.00 75.75 91 THR A N 1
ATOM 732 C CA . THR A 1 91 ? 7.265 1.076 0.700 1.00 75.75 91 THR A CA 1
ATOM 733 C C . THR A 1 91 ? 8.209 2.072 0.024 1.00 75.75 91 THR A C 1
ATOM 735 O O . THR A 1 91 ? 8.038 2.422 -1.140 1.00 75.75 91 THR A O 1
ATOM 738 N N . GLU A 1 92 ? 9.194 2.575 0.762 1.00 79.12 92 GLU A N 1
ATOM 739 C CA . GLU A 1 92 ? 10.214 3.497 0.267 1.00 79.12 92 GLU A CA 1
ATOM 740 C C . GLU A 1 92 ? 11.084 2.804 -0.788 1.00 79.12 92 GLU A C 1
ATOM 742 O O . GLU A 1 92 ? 11.378 3.394 -1.826 1.00 79.12 92 GLU A O 1
ATOM 747 N N . GLU A 1 93 ? 11.402 1.528 -0.564 1.00 86.69 93 GLU A N 1
ATOM 748 C CA . GLU A 1 93 ? 12.069 0.663 -1.537 1.00 86.69 93 GLU A CA 1
ATOM 749 C C . GLU A 1 93 ? 11.236 0.492 -2.819 1.00 86.69 93 GLU A C 1
ATOM 751 O O . GLU A 1 93 ? 11.730 0.762 -3.913 1.00 86.69 93 GLU A O 1
ATOM 756 N N . GLU A 1 94 ? 9.950 0.142 -2.707 1.00 87.31 94 GLU A N 1
ATOM 757 C CA . GLU A 1 94 ? 9.044 0.022 -3.862 1.00 87.31 94 GLU A CA 1
ATOM 758 C C . GLU A 1 94 ? 8.959 1.326 -4.672 1.00 87.31 94 GLU A C 1
ATOM 760 O O . GLU A 1 94 ? 9.009 1.307 -5.905 1.00 87.31 94 GLU A O 1
ATOM 765 N N . LYS A 1 95 ? 8.878 2.477 -3.991 1.00 86.81 95 LYS A N 1
ATOM 766 C CA . LYS A 1 95 ? 8.892 3.800 -4.635 1.00 86.81 95 LYS A CA 1
ATOM 767 C C . LYS A 1 95 ? 10.207 4.071 -5.351 1.00 86.81 95 LYS A C 1
ATOM 769 O O . LYS A 1 95 ? 10.183 4.569 -6.477 1.00 86.81 95 LYS A O 1
ATOM 774 N N . ALA A 1 96 ? 11.333 3.766 -4.710 1.00 90.06 96 ALA A N 1
ATOM 775 C CA . ALA A 1 96 ? 12.656 3.955 -5.286 1.00 90.06 96 ALA A CA 1
ATOM 776 C C . ALA A 1 96 ? 12.824 3.100 -6.552 1.00 90.06 96 ALA A C 1
ATOM 778 O O . ALA A 1 96 ? 13.195 3.619 -7.603 1.00 90.06 96 ALA A O 1
ATOM 779 N N . LEU A 1 97 ? 12.453 1.819 -6.502 1.00 91.88 97 LEU A N 1
ATOM 780 C CA . LEU A 1 97 ? 12.516 0.918 -7.656 1.00 91.88 97 LEU A CA 1
ATOM 781 C C . LEU A 1 97 ? 11.575 1.353 -8.787 1.00 91.88 97 LEU A C 1
ATOM 783 O O . LEU A 1 97 ? 11.959 1.351 -9.959 1.00 91.88 97 LEU A O 1
ATOM 787 N N . PHE A 1 98 ? 10.359 1.795 -8.457 1.00 91.38 98 PHE A N 1
ATOM 788 C CA . PHE A 1 98 ? 9.432 2.341 -9.448 1.00 91.38 98 PHE A CA 1
ATOM 789 C C . PHE A 1 98 ? 9.982 3.609 -10.118 1.00 91.38 98 PHE A C 1
ATOM 791 O O . PHE A 1 98 ? 9.857 3.789 -11.336 1.00 91.38 98 PHE A O 1
ATOM 798 N N . LEU A 1 99 ? 10.617 4.488 -9.342 1.00 91.69 99 LEU A N 1
ATOM 799 C CA . LEU A 1 99 ? 11.252 5.690 -9.865 1.00 91.69 99 LEU A CA 1
ATOM 800 C C . LEU A 1 99 ? 12.441 5.341 -10.763 1.00 91.69 99 LEU A C 1
ATOM 802 O O . LEU A 1 99 ? 12.553 5.904 -11.850 1.00 91.69 99 LEU A O 1
ATOM 806 N N . LEU A 1 100 ? 13.265 4.369 -10.367 1.00 93.75 100 LEU A N 1
ATOM 807 C CA . LEU A 1 100 ? 14.375 3.865 -11.172 1.00 93.75 100 LEU A CA 1
ATOM 808 C C . LEU A 1 100 ? 13.892 3.333 -12.528 1.00 93.75 100 LEU A C 1
ATOM 810 O O . LEU A 1 100 ? 14.420 3.724 -13.570 1.00 93.75 100 LEU A O 1
ATOM 814 N N . HIS A 1 101 ? 12.825 2.529 -12.535 1.00 93.75 101 HIS A N 1
ATOM 815 C CA . HIS A 1 101 ? 12.187 2.067 -13.769 1.00 93.75 101 HIS A CA 1
ATOM 816 C C . HIS A 1 101 ? 11.689 3.239 -14.635 1.00 93.75 101 HIS A C 1
ATOM 818 O O . HIS A 1 101 ? 11.932 3.288 -15.845 1.00 93.75 101 HIS A O 1
ATOM 824 N N . THR A 1 102 ? 11.031 4.222 -14.016 1.00 91.69 102 THR A N 1
ATOM 825 C CA . THR A 1 102 ? 10.498 5.412 -14.703 1.00 91.69 102 THR A CA 1
ATOM 826 C C . THR A 1 102 ? 11.613 6.285 -15.291 1.00 91.69 102 THR A C 1
ATOM 828 O O . THR A 1 102 ? 11.447 6.870 -16.362 1.00 91.69 102 THR A O 1
ATOM 831 N N . CYS A 1 103 ? 12.774 6.320 -14.638 1.00 92.62 103 CYS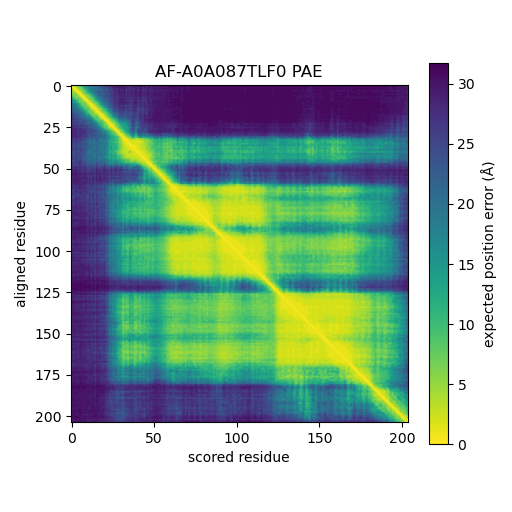 A N 1
ATOM 832 C CA . CYS A 1 103 ? 13.996 6.973 -15.105 1.00 92.62 103 CYS A CA 1
ATOM 833 C C . CYS A 1 103 ? 14.811 6.116 -16.085 1.00 92.62 103 CYS A C 1
ATOM 835 O O . CYS A 1 103 ? 15.974 6.427 -16.333 1.00 92.62 103 CYS A O 1
ATOM 837 N N . ARG A 1 104 ? 14.224 5.051 -16.655 1.00 92.94 104 ARG A N 1
ATOM 838 C CA . ARG A 1 104 ? 14.893 4.151 -17.611 1.00 92.94 104 ARG A CA 1
ATOM 839 C C . ARG A 1 104 ? 16.200 3.576 -17.060 1.00 92.94 104 ARG A C 1
ATOM 841 O O . ARG A 1 104 ? 17.160 3.435 -17.804 1.00 92.94 104 ARG A O 1
ATOM 848 N N . TYR A 1 105 ? 16.212 3.245 -15.769 1.00 93.12 105 TYR A N 1
ATOM 849 C CA . TYR A 1 105 ? 17.355 2.649 -15.073 1.00 93.12 105 TYR A CA 1
ATOM 850 C C . TYR A 1 105 ? 18.584 3.560 -14.948 1.00 93.12 105 TYR A C 1
ATOM 852 O O . TYR A 1 105 ? 19.668 3.096 -14.619 1.00 93.12 105 TYR A O 1
ATOM 860 N N . ASN A 1 106 ? 18.418 4.874 -15.125 1.00 93.06 106 ASN A N 1
ATOM 861 C CA . ASN A 1 106 ? 19.452 5.841 -14.775 1.00 93.06 106 ASN A CA 1
ATOM 862 C C . ASN A 1 106 ? 19.419 6.125 -13.262 1.00 93.06 106 ASN A C 1
ATOM 864 O O . ASN A 1 106 ? 18.530 6.832 -12.776 1.00 93.06 106 ASN A O 1
ATOM 868 N N . ALA A 1 107 ? 20.391 5.575 -12.529 1.00 91.94 107 ALA A N 1
ATOM 869 C CA . ALA A 1 107 ? 20.486 5.704 -11.076 1.00 91.94 107 ALA A CA 1
ATOM 870 C C . ALA A 1 107 ? 20.681 7.157 -10.609 1.00 91.94 107 ALA A C 1
ATOM 872 O O . ALA A 1 107 ? 20.061 7.572 -9.632 1.00 91.94 107 ALA A O 1
ATOM 873 N N . GLU A 1 108 ? 21.485 7.953 -11.314 1.00 91.75 108 GLU A N 1
ATOM 874 C CA . GLU A 1 108 ? 21.774 9.342 -10.939 1.00 91.75 108 GLU A CA 1
ATOM 875 C C . GLU A 1 108 ? 20.529 10.231 -11.072 1.00 91.75 108 GLU A C 1
ATOM 877 O O . GLU A 1 108 ? 20.153 10.943 -10.136 1.00 91.75 108 GLU A O 1
ATOM 882 N N . GLU A 1 109 ? 19.815 10.126 -12.196 1.00 91.69 109 GLU A N 1
ATOM 883 C CA . GLU A 1 109 ? 18.570 10.874 -12.399 1.00 91.69 109 GLU A CA 1
ATOM 884 C C . GLU A 1 109 ? 17.463 10.389 -11.452 1.00 91.69 109 GLU A C 1
ATOM 886 O O . GLU A 1 109 ? 16.674 11.196 -10.954 1.00 91.69 109 GLU A O 1
ATOM 891 N N . ALA A 1 110 ? 17.407 9.087 -11.150 1.00 92.12 110 ALA A N 1
ATOM 892 C CA . ALA A 1 110 ? 16.480 8.550 -10.158 1.00 92.12 110 ALA A CA 1
ATOM 893 C C . ALA A 1 110 ? 16.764 9.100 -8.751 1.00 92.12 110 ALA A C 1
ATOM 895 O O . ALA A 1 110 ? 15.823 9.504 -8.069 1.00 92.12 110 ALA A O 1
ATOM 896 N N . LEU A 1 111 ? 18.031 9.188 -8.329 1.00 90.31 111 LEU A N 1
ATOM 897 C CA . LEU A 1 111 ? 18.424 9.782 -7.043 1.00 90.31 111 LEU A CA 1
ATOM 898 C C . LEU A 1 111 ? 18.071 11.269 -6.975 1.00 90.31 111 LEU A C 1
ATOM 900 O O . LEU A 1 111 ? 17.475 11.722 -5.996 1.00 90.31 111 LEU A O 1
ATOM 904 N N . ARG A 1 112 ? 18.374 12.023 -8.038 1.00 89.44 112 ARG A N 1
ATOM 905 C CA . ARG A 1 112 ? 18.043 13.450 -8.128 1.00 89.44 112 ARG A CA 1
ATOM 906 C C . ARG A 1 112 ? 16.537 13.689 -8.038 1.00 89.44 112 ARG A C 1
ATOM 908 O O . ARG A 1 112 ? 16.096 14.616 -7.368 1.00 89.44 112 ARG A O 1
ATOM 915 N N . ARG A 1 113 ? 15.723 12.861 -8.697 1.00 87.88 113 ARG A N 1
ATOM 916 C CA . ARG A 1 113 ? 14.260 12.966 -8.594 1.00 87.88 113 ARG A CA 1
ATOM 917 C C . ARG A 1 113 ? 13.745 12.544 -7.229 1.00 87.88 113 ARG A C 1
ATOM 919 O O . ARG A 1 113 ? 12.806 13.162 -6.741 1.00 87.88 113 ARG A O 1
ATOM 926 N N . TYR A 1 114 ? 14.353 11.535 -6.614 1.00 86.38 114 TYR A N 1
ATOM 927 C CA . TYR A 1 114 ? 13.951 11.065 -5.293 1.00 86.38 114 TYR A CA 1
ATOM 928 C C . TYR A 1 114 ? 14.157 12.138 -4.215 1.00 86.38 114 TYR A C 1
ATOM 930 O O . TYR A 1 114 ? 13.311 12.287 -3.338 1.00 86.38 114 TYR A O 1
ATOM 938 N N . SER A 1 115 ? 15.242 12.917 -4.291 1.00 82.38 115 SER A N 1
ATOM 939 C CA . SER A 1 115 ? 15.526 13.986 -3.321 1.00 82.38 115 SER A CA 1
ATOM 940 C C . SER A 1 115 ? 14.592 15.195 -3.443 1.00 82.38 115 SER A C 1
ATOM 942 O O . SER A 1 115 ? 14.358 15.890 -2.456 1.00 82.38 115 SER A O 1
ATOM 944 N N . ILE A 1 116 ? 14.049 15.437 -4.639 1.00 80.81 116 ILE A N 1
ATOM 945 C CA . ILE A 1 116 ? 13.131 16.550 -4.927 1.00 80.81 116 ILE A CA 1
ATOM 946 C C . ILE A 1 116 ? 11.671 16.139 -4.716 1.00 80.81 116 ILE A C 1
ATOM 948 O O . ILE A 1 116 ? 10.825 16.992 -4.437 1.00 80.81 116 ILE A O 1
ATOM 952 N N . LEU A 1 117 ? 11.355 14.848 -4.862 1.00 73.19 117 LEU A N 1
ATOM 953 C CA . LEU A 1 117 ? 10.016 14.348 -4.599 1.00 73.19 117 LEU A CA 1
ATOM 954 C C . LEU A 1 117 ? 9.670 14.718 -3.15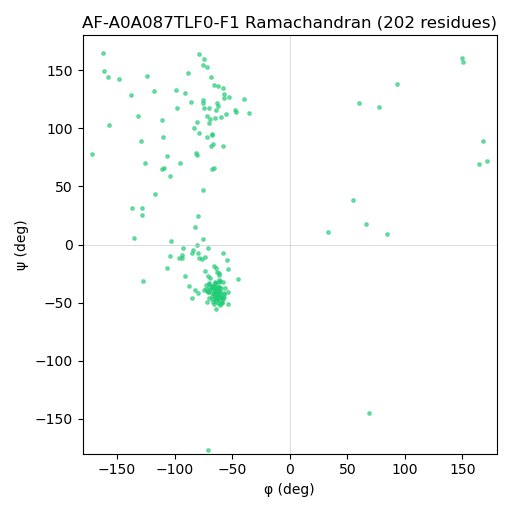2 1.00 73.19 117 LEU A C 1
ATOM 956 O O . LEU A 1 117 ? 10.449 14.391 -2.249 1.00 73.19 117 LEU A O 1
ATOM 960 N N . PRO A 1 118 ? 8.535 15.402 -2.899 1.00 62.12 118 PRO A N 1
ATOM 961 C CA . PRO A 1 118 ? 8.088 15.568 -1.532 1.00 62.12 118 PRO A CA 1
ATOM 962 C C . PRO A 1 118 ? 8.059 14.161 -0.946 1.00 62.12 118 PRO A C 1
ATOM 964 O O . PRO A 1 118 ? 7.514 13.252 -1.579 1.00 62.12 118 PRO A O 1
ATOM 967 N N . GLN A 1 119 ? 8.725 13.972 0.197 1.00 59.41 119 GLN A N 1
ATOM 968 C CA . GLN A 1 119 ? 8.718 12.726 0.960 1.00 59.41 119 GLN A CA 1
ATOM 969 C C . GLN A 1 119 ? 7.307 12.549 1.515 1.00 59.41 119 GLN A C 1
ATOM 971 O O . GLN A 1 119 ? 7.040 12.647 2.709 1.00 59.41 119 GLN A O 1
ATOM 976 N N . ILE A 1 120 ? 6.370 12.367 0.594 1.00 48.22 120 ILE A N 1
ATOM 977 C CA . ILE A 1 120 ? 5.026 11.925 0.809 1.00 48.22 120 ILE A CA 1
ATOM 978 C C . ILE A 1 120 ? 5.245 10.481 1.234 1.00 48.22 120 ILE A C 1
ATOM 980 O O . ILE A 1 120 ? 5.239 9.544 0.426 1.00 48.22 120 ILE A O 1
ATOM 984 N N . SER A 1 121 ? 5.500 10.302 2.534 1.00 52.28 121 SER A N 1
ATOM 985 C CA . SER A 1 121 ? 5.000 9.135 3.247 1.00 52.28 121 SER A CA 1
ATOM 986 C C . SER A 1 121 ? 3.597 8.923 2.705 1.00 52.28 121 SER A C 1
ATOM 988 O O . SER A 1 121 ? 2.860 9.902 2.597 1.00 52.28 121 SER A O 1
ATOM 990 N N . ASN A 1 122 ? 3.303 7.720 2.194 1.00 50.84 122 ASN A N 1
ATOM 991 C CA . ASN A 1 122 ? 2.073 7.463 1.441 1.00 50.84 122 ASN A CA 1
ATOM 992 C C . ASN A 1 122 ? 0.927 8.284 2.026 1.00 50.84 122 ASN A C 1
ATOM 994 O O . ASN A 1 122 ? 0.552 8.081 3.181 1.00 50.84 122 ASN A O 1
ATOM 998 N N . THR A 1 123 ? 0.435 9.248 1.248 1.00 46.16 123 THR A N 1
ATOM 999 C CA . THR A 1 123 ? -0.650 10.162 1.624 1.00 46.16 123 THR A CA 1
ATOM 1000 C C . THR A 1 123 ? -1.905 9.418 2.072 1.00 46.16 123 THR A C 1
ATOM 1002 O O . THR A 1 123 ? -2.768 10.009 2.711 1.00 46.16 123 THR A O 1
ATOM 1005 N N . ASP A 1 124 ? -1.974 8.112 1.825 1.00 49.75 124 ASP A N 1
ATOM 1006 C CA . ASP A 1 124 ? -3.068 7.236 2.226 1.00 49.75 124 ASP A CA 1
ATOM 1007 C C . ASP A 1 124 ? -3.002 6.833 3.717 1.00 49.75 124 ASP A C 1
ATOM 1009 O O . ASP A 1 124 ? -3.974 6.326 4.276 1.00 49.75 124 ASP A O 1
ATOM 1013 N N . LEU A 1 125 ? -1.882 7.104 4.403 1.00 59.47 125 LEU A N 1
ATOM 1014 C CA . LEU A 1 125 ? -1.655 6.742 5.807 1.00 59.47 125 LEU A CA 1
ATOM 1015 C C . LEU A 1 125 ? -1.202 7.919 6.682 1.00 59.47 125 LEU A C 1
ATOM 1017 O O . LEU A 1 125 ? -0.588 7.706 7.731 1.00 59.47 125 LEU A O 1
ATOM 1021 N N . ILE A 1 126 ? -1.536 9.160 6.321 1.00 73.38 126 ILE A N 1
ATOM 1022 C CA . ILE A 1 126 ? -1.458 10.250 7.300 1.00 73.38 126 ILE A CA 1
ATOM 1023 C C . ILE A 1 126 ? -2.609 10.041 8.294 1.00 73.38 126 ILE A C 1
ATOM 1025 O O . ILE A 1 126 ? -3.757 10.432 8.065 1.00 73.38 126 ILE A O 1
ATOM 1029 N N . TRP A 1 127 ? -2.289 9.327 9.371 1.00 84.50 127 TRP A N 1
ATOM 1030 C CA . TRP A 1 127 ? -3.165 9.072 10.505 1.00 84.50 127 TRP A CA 1
ATOM 1031 C C . TRP A 1 127 ? -2.836 10.064 11.611 1.00 84.50 127 TRP A C 1
ATOM 1033 O O . TRP A 1 127 ? -1.725 10.060 12.140 1.00 84.50 127 TRP A O 1
ATOM 1043 N N . GLN A 1 128 ? -3.804 10.904 11.960 1.00 86.25 128 GLN A N 1
ATOM 1044 C CA . GLN A 1 128 ? -3.694 11.785 13.120 1.00 86.25 128 GLN A CA 1
ATOM 1045 C C . GLN A 1 128 ? -3.799 10.965 14.411 1.00 86.25 128 GLN A C 1
ATOM 1047 O O . GLN A 1 128 ? -4.454 9.920 14.427 1.00 86.25 128 GLN A O 1
ATOM 1052 N N . ASP A 1 129 ? -3.206 11.433 15.511 1.00 87.06 129 ASP A N 1
ATOM 1053 C CA . ASP A 1 129 ? -3.253 10.705 16.789 1.00 87.06 129 ASP A CA 1
ATOM 1054 C C . ASP A 1 129 ? -4.693 10.421 17.251 1.00 87.06 129 ASP A C 1
ATOM 1056 O O . ASP A 1 129 ? -4.983 9.309 17.705 1.00 87.06 129 ASP A O 1
ATOM 1060 N N . ASP A 1 130 ? -5.612 11.362 17.020 1.00 89.44 130 ASP A N 1
ATOM 1061 C CA . ASP A 1 130 ? -7.044 11.198 17.293 1.00 89.44 130 ASP A CA 1
ATOM 1062 C C . ASP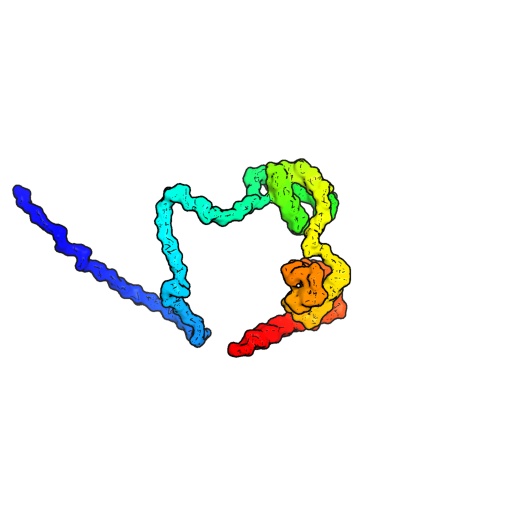 A 1 130 ? -7.671 10.073 16.453 1.00 89.44 130 ASP A C 1
ATOM 1064 O O . ASP A 1 130 ? -8.513 9.310 16.933 1.00 89.44 130 ASP A O 1
ATOM 1068 N N . GLU A 1 131 ? -7.269 9.932 15.187 1.00 90.81 131 GLU A N 1
ATOM 1069 C CA . GLU A 1 131 ? -7.748 8.862 14.304 1.00 90.81 131 GLU A CA 1
ATOM 1070 C C . GLU A 1 131 ? -7.214 7.501 14.758 1.00 90.81 131 GLU A C 1
ATOM 1072 O O . GLU A 1 131 ? -7.950 6.510 14.753 1.00 90.81 131 GLU A O 1
ATOM 1077 N N . ILE A 1 132 ? -5.955 7.452 15.205 1.00 89.25 132 ILE A N 1
ATOM 1078 C CA . ILE A 1 132 ? -5.337 6.233 15.735 1.00 89.25 132 ILE A CA 1
ATOM 1079 C C . ILE A 1 132 ? -6.042 5.799 17.022 1.00 89.25 132 ILE A C 1
ATOM 1081 O O . ILE A 1 132 ? -6.381 4.624 17.165 1.00 89.25 132 ILE A O 1
ATOM 1085 N N . GLN A 1 133 ? -6.319 6.731 17.936 1.00 89.12 133 GLN A N 1
ATOM 1086 C CA . GLN A 1 133 ? -7.060 6.430 19.160 1.00 89.12 133 GLN A CA 1
ATOM 1087 C C . GLN A 1 133 ? -8.478 5.936 18.843 1.00 89.12 133 GLN A C 1
ATOM 1089 O O . GLN A 1 133 ? -8.924 4.910 19.362 1.00 89.12 133 GLN A O 1
ATOM 1094 N N . ASN A 1 134 ? -9.177 6.612 17.930 1.00 90.81 134 ASN A N 1
ATOM 1095 C CA . ASN A 1 134 ? -10.512 6.204 17.506 1.00 90.81 134 ASN A CA 1
ATOM 1096 C C . ASN A 1 134 ? -10.526 4.813 16.854 1.00 90.81 134 ASN A C 1
ATOM 1098 O O . ASN A 1 134 ? -11.474 4.049 17.080 1.00 90.81 134 ASN A O 1
ATOM 1102 N N . PHE A 1 135 ? -9.485 4.469 16.089 1.00 91.69 135 PHE A N 1
ATOM 1103 C CA . PHE A 1 135 ? -9.278 3.132 15.538 1.00 91.69 135 PHE A CA 1
ATOM 1104 C C . PHE A 1 135 ? -9.071 2.092 16.640 1.00 91.69 135 PHE A C 1
ATOM 1106 O O . PHE A 1 135 ? -9.730 1.055 16.626 1.00 91.69 135 PHE A O 1
ATOM 1113 N N . GLU A 1 136 ? -8.190 2.363 17.602 1.00 89.62 136 GLU A N 1
ATOM 1114 C CA . GLU A 1 136 ? -7.867 1.459 18.709 1.00 89.62 136 GLU A CA 1
ATOM 1115 C C . GLU A 1 136 ? -9.099 1.167 19.583 1.00 89.62 136 GLU A C 1
ATOM 1117 O O . GLU A 1 136 ? -9.419 0.005 19.860 1.00 89.62 136 GLU A O 1
ATOM 1122 N N . GLU A 1 137 ? -9.870 2.202 19.920 1.00 88.38 137 GLU A N 1
ATOM 1123 C CA . GLU A 1 137 ? -11.158 2.070 20.608 1.00 88.38 137 GLU A CA 1
ATOM 1124 C C . GLU A 1 137 ? -12.186 1.294 19.772 1.00 88.38 137 GLU A C 1
ATOM 1126 O O . GLU A 1 137 ? -12.929 0.455 20.290 1.00 88.38 137 GLU A O 1
ATOM 1131 N N . GLY A 1 138 ? -12.240 1.558 18.463 1.00 89.00 138 GLY A N 1
ATOM 1132 C CA . GLY A 1 138 ? -13.114 0.854 17.530 1.00 89.00 138 GLY A CA 1
ATOM 1133 C C . GLY A 1 138 ? -12.773 -0.633 17.432 1.00 89.00 138 GLY A C 1
ATOM 1134 O O . GLY A 1 138 ? -13.668 -1.478 17.480 1.00 89.00 138 GLY A O 1
ATOM 1135 N N . LEU A 1 139 ? -11.485 -0.966 17.367 1.00 88.19 139 LEU A N 1
ATOM 1136 C CA . LEU A 1 139 ? -10.978 -2.334 17.321 1.00 88.19 139 LEU A CA 1
ATOM 1137 C C . LEU A 1 139 ? -11.276 -3.082 18.626 1.00 88.19 139 LEU A C 1
ATOM 1139 O O . LEU A 1 139 ? -11.637 -4.260 18.593 1.00 88.19 139 LEU A O 1
ATOM 1143 N N . PHE A 1 140 ? -11.196 -2.401 19.770 1.00 85.06 140 PHE A N 1
ATOM 1144 C CA . PHE A 1 140 ? -11.589 -2.952 21.066 1.00 85.06 140 PHE A CA 1
ATOM 1145 C C . PHE A 1 140 ? -13.104 -3.220 21.145 1.00 85.06 140 PHE A C 1
ATOM 1147 O O . PHE A 1 140 ? -13.556 -4.324 21.486 1.00 85.06 140 PHE A O 1
ATOM 1154 N N . LYS A 1 141 ? -13.918 -2.230 20.762 1.00 85.31 141 LYS A N 1
ATOM 1155 C CA . LYS A 1 141 ? -15.381 -2.296 20.866 1.00 85.31 141 LYS A CA 1
ATOM 1156 C C . LYS A 1 141 ? -16.000 -3.257 19.849 1.00 85.31 141 LYS A C 1
ATOM 1158 O O . LYS A 1 141 ? -16.777 -4.131 20.239 1.00 85.31 141 LYS A O 1
ATOM 1163 N N . TYR A 1 142 ? -15.627 -3.149 18.576 1.00 85.25 142 TYR A N 1
ATOM 1164 C CA . TYR A 1 142 ? -16.257 -3.862 17.458 1.00 85.25 142 TYR A CA 1
ATOM 1165 C C . TYR A 1 142 ? -15.437 -5.055 16.934 1.00 85.25 142 TYR A C 1
ATOM 1167 O O . TYR A 1 142 ? -15.949 -5.869 16.163 1.00 85.25 142 TYR A O 1
ATOM 1175 N N . GLY A 1 143 ? -14.184 -5.227 17.366 1.00 85.38 143 GLY A N 1
ATOM 1176 C CA . GLY A 1 143 ? -13.303 -6.263 16.824 1.00 85.38 143 GLY A CA 1
ATOM 1177 C C . GLY A 1 143 ? -12.911 -5.961 15.374 1.00 85.38 143 GLY A C 1
ATOM 1178 O O . GLY A 1 143 ? -12.766 -4.809 14.992 1.00 85.38 143 GLY A O 1
ATOM 1179 N N . LYS A 1 144 ? -12.769 -6.991 14.530 1.00 87.19 144 LYS A N 1
ATOM 1180 C CA . LYS A 1 144 ? -12.394 -6.834 13.103 1.00 87.19 144 LYS A CA 1
ATOM 1181 C C . LYS A 1 144 ? -13.559 -6.426 12.193 1.00 87.19 144 LYS A C 1
ATOM 1183 O O . LYS A 1 144 ? -13.568 -6.731 11.004 1.00 87.19 144 LYS A O 1
ATOM 1188 N N . ASP A 1 145 ? -14.578 -5.795 12.757 1.00 88.88 145 ASP A N 1
ATOM 1189 C CA . ASP A 1 145 ? -15.650 -5.204 11.976 1.00 88.88 145 ASP A CA 1
ATOM 1190 C C . ASP A 1 145 ? -15.225 -3.831 11.453 1.00 88.88 145 ASP A C 1
ATOM 1192 O O . ASP A 1 145 ? -15.594 -2.792 11.999 1.00 88.88 145 ASP A O 1
ATOM 1196 N N . PHE A 1 146 ? -14.426 -3.836 10.389 1.00 92.00 146 PHE A N 1
ATOM 1197 C CA . PHE A 1 146 ? -13.864 -2.609 9.829 1.00 92.00 146 PHE A CA 1
ATOM 1198 C C . PHE A 1 146 ? -14.928 -1.648 9.291 1.00 92.00 146 PHE A C 1
ATOM 1200 O O . PHE A 1 146 ? -14.691 -0.447 9.275 1.00 92.00 146 PHE A O 1
ATOM 1207 N N . HIS A 1 147 ? -16.114 -2.141 8.921 1.00 92.69 147 HIS A N 1
ATOM 1208 C CA . HIS A 1 147 ? -17.215 -1.276 8.503 1.00 92.69 147 HIS A CA 1
ATOM 1209 C C . HIS A 1 147 ? -17.777 -0.477 9.688 1.00 92.69 147 HIS A C 1
ATOM 1211 O O . HIS A 1 147 ? -17.900 0.739 9.602 1.00 92.69 147 HIS A O 1
ATOM 1217 N N . SER A 1 148 ? -18.017 -1.120 10.837 1.00 91.38 148 SER A N 1
ATOM 1218 C CA . SER A 1 148 ? -18.450 -0.398 12.049 1.00 91.38 148 SER A CA 1
ATOM 1219 C C . SER A 1 148 ? -17.386 0.565 12.579 1.00 91.38 148 SER A C 1
ATOM 1221 O O . SER A 1 148 ? -17.722 1.623 13.108 1.00 91.38 148 SER A O 1
ATOM 1223 N N . ILE A 1 149 ? -16.102 0.229 12.422 1.00 91.69 149 ILE A N 1
ATOM 1224 C CA . ILE A 1 149 ? -15.000 1.145 12.750 1.00 91.69 149 ILE A CA 1
ATOM 1225 C C . ILE A 1 149 ? -15.005 2.349 11.796 1.00 91.69 149 ILE A C 1
ATOM 1227 O O . ILE A 1 149 ? -14.866 3.482 12.251 1.00 91.69 149 ILE A O 1
ATOM 1231 N N . GLN A 1 150 ? -15.238 2.130 10.500 1.00 93.81 150 GLN A N 1
ATOM 1232 C CA . GLN A 1 150 ? -15.315 3.189 9.491 1.00 93.81 150 GLN A CA 1
ATOM 1233 C C . GLN A 1 150 ? -16.468 4.165 9.732 1.00 93.81 150 GLN A C 1
ATOM 1235 O O . GLN A 1 150 ? -16.296 5.367 9.563 1.00 93.81 150 GLN A O 1
ATOM 1240 N N . VAL A 1 151 ? -17.615 3.685 10.220 1.00 92.00 151 VAL A N 1
ATOM 1241 C CA . VAL A 1 151 ? -18.734 4.565 10.598 1.00 92.00 151 VAL A CA 1
ATOM 1242 C C . VAL A 1 151 ? -18.318 5.587 11.670 1.00 92.00 151 VAL A C 1
ATOM 1244 O O . VAL A 1 151 ? -18.822 6.713 11.666 1.00 92.00 151 VAL A O 1
ATOM 1247 N N . LYS A 1 152 ? -17.382 5.219 12.562 1.00 88.94 152 LYS A N 1
ATOM 1248 C CA . LYS A 1 152 ? -16.775 6.123 13.557 1.00 88.94 152 LYS A CA 1
ATOM 1249 C C . LYS A 1 152 ? -15.669 6.992 12.937 1.00 88.94 152 LYS A C 1
ATOM 1251 O O . LYS A 1 152 ? -15.604 8.182 13.220 1.00 88.94 152 LYS A O 1
ATOM 1256 N N . LEU A 1 153 ? -14.832 6.412 12.078 1.00 89.94 153 LEU A N 1
ATOM 1257 C CA . LEU A 1 153 ? -13.736 7.076 11.363 1.00 89.94 153 LEU A CA 1
ATOM 1258 C C . LEU A 1 153 ? -14.166 7.536 9.962 1.00 89.94 153 LEU A C 1
ATOM 1260 O O . LEU A 1 153 ? -13.719 6.996 8.953 1.00 89.94 153 LEU A O 1
ATOM 1264 N N . ARG A 1 154 ? -15.033 8.553 9.894 1.00 86.94 154 ARG A N 1
ATOM 1265 C CA . ARG A 1 154 ? -15.590 9.051 8.618 1.00 86.94 154 ARG A CA 1
ATOM 1266 C C . ARG A 1 154 ? -14.552 9.654 7.668 1.00 86.94 154 ARG A C 1
ATOM 1268 O O . ARG A 1 154 ? -14.819 9.754 6.477 1.00 86.94 154 ARG A O 1
ATOM 1275 N N . THR A 1 155 ? -13.394 10.051 8.188 1.00 88.75 155 THR A N 1
ATOM 1276 C CA . THR A 1 155 ? -12.267 10.611 7.429 1.00 88.75 155 THR A CA 1
ATOM 1277 C C . THR A 1 155 ? -11.468 9.557 6.664 1.00 88.75 155 THR A C 1
ATOM 1279 O O . THR A 1 155 ? -10.649 9.918 5.824 1.00 88.75 155 THR A O 1
ATOM 1282 N N . LYS A 1 156 ? -11.685 8.265 6.944 1.00 89.94 156 LYS A N 1
ATOM 1283 C CA . LYS A 1 156 ? -10.957 7.151 6.333 1.00 89.94 156 LYS A CA 1
ATOM 1284 C C . LYS A 1 156 ? -11.927 6.179 5.668 1.00 89.94 156 LYS A C 1
ATOM 1286 O O . LYS A 1 156 ? -13.042 5.949 6.144 1.00 89.94 156 LYS A O 1
ATOM 1291 N N . SER A 1 157 ? -11.515 5.591 4.550 1.00 91.81 157 SER A N 1
ATOM 1292 C CA . SER A 1 157 ? -12.292 4.540 3.900 1.00 91.81 157 SER A CA 1
ATOM 1293 C C . SER A 1 157 ? -12.101 3.199 4.617 1.00 91.81 157 SER A C 1
ATOM 1295 O O . SER A 1 157 ? -11.157 2.994 5.384 1.00 91.81 157 SER A O 1
ATOM 1297 N N . THR A 1 158 ? -12.986 2.229 4.359 1.00 93.06 158 THR A N 1
ATOM 1298 C CA . THR A 1 158 ? -12.805 0.871 4.902 1.00 93.06 158 THR A CA 1
ATOM 1299 C C . THR A 1 158 ? -11.502 0.240 4.403 1.00 93.06 158 THR A C 1
ATOM 1301 O O . THR A 1 158 ? -10.887 -0.522 5.145 1.00 93.06 158 THR A O 1
ATOM 1304 N N . ARG A 1 159 ? -11.060 0.574 3.182 1.00 91.62 159 ARG A N 1
ATOM 1305 C CA . ARG A 1 159 ? -9.780 0.116 2.629 1.00 91.62 159 ARG A CA 1
ATOM 1306 C C . ARG A 1 159 ? -8.615 0.630 3.475 1.00 91.62 159 ARG A C 1
ATOM 1308 O O . ARG A 1 159 ? -7.822 -0.186 3.936 1.00 91.62 159 ARG A O 1
ATOM 1315 N N . ASP A 1 160 ? -8.582 1.929 3.754 1.00 90.44 160 ASP A N 1
ATOM 1316 C CA . ASP A 1 160 ? -7.490 2.569 4.505 1.00 90.44 160 ASP A CA 1
ATOM 1317 C C . ASP A 1 160 ? -7.425 2.036 5.941 1.00 90.44 160 ASP A C 1
ATOM 1319 O O . ASP A 1 160 ? -6.353 1.799 6.487 1.00 90.44 160 ASP A O 1
ATOM 1323 N N . ILE A 1 161 ? -8.584 1.771 6.554 1.00 92.00 161 ILE A N 1
ATOM 1324 C CA . ILE A 1 161 ? -8.674 1.170 7.894 1.00 92.00 161 ILE A CA 1
ATOM 1325 C C . ILE A 1 161 ? -8.118 -0.259 7.903 1.00 92.00 161 ILE A C 1
ATOM 1327 O O . ILE A 1 161 ? -7.451 -0.662 8.860 1.00 92.00 161 ILE A O 1
ATOM 1331 N N . VAL A 1 162 ? -8.395 -1.047 6.860 1.00 91.94 162 VAL A N 1
ATOM 1332 C CA . VAL A 1 162 ? -7.853 -2.405 6.723 1.00 91.94 162 VAL A CA 1
ATOM 1333 C C . VAL A 1 162 ? -6.343 -2.354 6.511 1.00 91.94 162 VAL A C 1
ATOM 1335 O O . VAL A 1 162 ? -5.616 -3.101 7.165 1.00 91.94 162 VAL A O 1
ATOM 1338 N N . GLU A 1 163 ? -5.865 -1.462 5.649 1.00 88.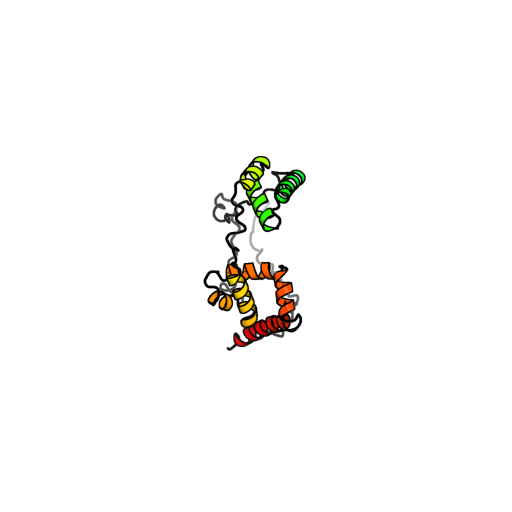62 163 GLU A N 1
ATOM 1339 C CA . GLU A 1 163 ? -4.437 -1.249 5.413 1.00 88.62 163 GLU A CA 1
ATOM 1340 C C . GLU A 1 163 ? -3.717 -0.848 6.708 1.00 88.62 163 GLU A C 1
ATOM 1342 O O . GLU A 1 163 ? -2.766 -1.513 7.139 1.00 88.62 163 GLU A O 1
ATOM 1347 N N . PHE A 1 164 ? -4.261 0.143 7.418 1.00 88.75 164 PHE A N 1
ATOM 1348 C CA . PHE A 1 164 ? -3.742 0.583 8.705 1.00 88.75 164 PHE A CA 1
ATOM 1349 C C . PHE A 1 164 ? -3.773 -0.518 9.762 1.00 88.75 164 PHE A C 1
ATOM 1351 O O . PHE A 1 164 ? -2.828 -0.640 10.534 1.00 88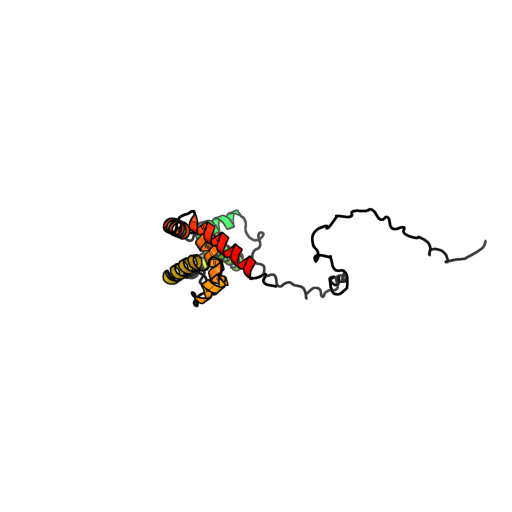.75 164 PHE A O 1
ATOM 1358 N N . TYR A 1 165 ? -4.791 -1.383 9.791 1.00 89.31 165 TYR A N 1
ATOM 1359 C CA . TYR A 1 165 ? -4.821 -2.523 10.712 1.00 89.31 165 TYR A CA 1
ATOM 1360 C C . TYR A 1 165 ? -3.594 -3.433 10.550 1.00 89.31 165 TYR A C 1
ATOM 1362 O O . TYR A 1 165 ? -3.020 -3.882 11.549 1.00 89.31 165 TYR A O 1
ATOM 1370 N N . TYR A 1 166 ? -3.167 -3.705 9.314 1.00 86.81 166 TYR A N 1
ATOM 1371 C CA . TYR A 1 166 ? -1.993 -4.542 9.060 1.00 86.81 166 TYR A CA 1
ATOM 1372 C C . TYR A 1 166 ? -0.681 -3.833 9.400 1.00 86.81 166 TYR A C 1
ATOM 1374 O O . TYR A 1 166 ? 0.222 -4.484 9.937 1.00 86.81 166 TYR A O 1
ATOM 1382 N N . TYR A 1 167 ? -0.603 -2.519 9.178 1.00 83.62 167 TYR A N 1
ATOM 1383 C CA . TYR A 1 167 ? 0.515 -1.696 9.637 1.00 83.62 167 TYR A CA 1
ATOM 1384 C C . TYR A 1 167 ? 0.591 -1.651 11.175 1.00 83.62 167 TYR A C 1
ATOM 1386 O O . TYR A 1 167 ? 1.581 -2.076 11.780 1.00 83.62 167 TYR A O 1
ATOM 1394 N N . TRP A 1 168 ? -0.499 -1.246 11.834 1.00 84.88 168 TRP A N 1
ATOM 1395 C CA . TRP A 1 168 ? -0.640 -1.158 13.288 1.00 84.88 168 TRP A CA 1
ATOM 1396 C C . TRP A 1 168 ? -0.283 -2.479 13.968 1.00 84.88 168 TRP A C 1
ATOM 1398 O O . TRP A 1 168 ? 0.435 -2.489 14.969 1.00 84.88 168 TRP A O 1
ATOM 1408 N N . LYS A 1 169 ? -0.691 -3.616 13.390 1.00 83.06 169 LYS A N 1
ATOM 1409 C CA . LYS A 1 169 ? -0.417 -4.948 13.946 1.00 83.06 169 LYS A CA 1
ATOM 1410 C C . LYS A 1 169 ? 1.081 -5.278 14.046 1.00 83.06 169 LYS A C 1
ATOM 1412 O O . LYS A 1 169 ? 1.451 -6.114 14.880 1.00 83.06 169 LYS A O 1
ATOM 1417 N N . LYS A 1 170 ? 1.917 -4.671 13.201 1.00 77.50 170 LYS A N 1
ATOM 1418 C CA . LYS A 1 170 ? 3.383 -4.811 13.206 1.00 77.50 170 LYS A CA 1
ATOM 1419 C C . LYS A 1 170 ? 4.080 -3.709 14.019 1.00 77.50 170 LYS A C 1
ATOM 1421 O O . LYS A 1 170 ? 5.265 -3.828 14.311 1.00 77.50 170 LYS A O 1
ATOM 1426 N N . SER A 1 171 ? 3.359 -2.660 14.411 1.00 75.25 171 SER A N 1
ATOM 1427 C CA . SER A 1 171 ? 3.919 -1.511 15.127 1.00 75.25 171 SER A CA 1
ATOM 1428 C C . SER A 1 171 ? 4.213 -1.804 16.608 1.00 75.25 171 SER A C 1
ATOM 1430 O O . SER A 1 171 ? 3.530 -2.599 17.262 1.00 75.25 171 SER A O 1
ATOM 1432 N N . LYS A 1 172 ? 5.173 -1.069 17.194 1.00 75.00 172 LYS A N 1
ATOM 1433 C CA . LYS A 1 172 ? 5.407 -1.054 18.655 1.00 75.00 172 LYS A CA 1
ATOM 1434 C C . LYS A 1 172 ? 4.181 -0.544 19.433 1.00 75.00 172 LYS A C 1
ATOM 1436 O O . LYS A 1 172 ? 4.014 -0.897 20.601 1.00 75.00 172 LYS A O 1
ATOM 1441 N N . ARG A 1 173 ? 3.311 0.251 18.793 1.00 72.44 173 ARG A N 1
ATOM 1442 C CA . ARG A 1 173 ? 2.080 0.800 19.386 1.00 72.44 173 ARG A CA 1
ATOM 1443 C C . ARG A 1 173 ? 1.084 -0.302 19.740 1.00 72.44 173 ARG A C 1
ATOM 1445 O O . ARG A 1 173 ? 0.549 -0.274 20.841 1.00 72.44 173 ARG A O 1
ATOM 1452 N N . LYS A 1 174 ? 0.967 -1.354 18.919 1.00 74.31 174 LYS A N 1
ATOM 1453 C CA . LYS A 1 174 ? 0.225 -2.569 19.298 1.00 74.31 174 LYS A CA 1
ATOM 1454 C C . LYS A 1 174 ? 0.770 -3.186 20.583 1.00 74.31 174 LYS A C 1
ATOM 1456 O O . LYS A 1 174 ? -0.021 -3.579 21.426 1.00 74.31 174 LYS A O 1
ATOM 1461 N N . ASN A 1 175 ? 2.088 -3.316 20.746 1.00 72.94 175 ASN A N 1
ATOM 1462 C CA . ASN A 1 175 ? 2.646 -3.954 21.947 1.00 72.94 175 ASN A CA 1
ATOM 1463 C C . ASN A 1 175 ? 2.288 -3.158 23.207 1.00 72.94 175 ASN A C 1
ATOM 1465 O O . ASN A 1 175 ? 1.872 -3.753 24.199 1.00 72.94 175 ASN A O 1
ATOM 1469 N N . LYS A 1 176 ? 2.357 -1.822 23.131 1.00 73.56 176 LYS A N 1
ATOM 1470 C CA . LYS A 1 176 ? 1.872 -0.932 24.195 1.00 73.56 176 LYS A CA 1
ATOM 1471 C C . LYS A 1 176 ? 0.375 -1.127 24.436 1.00 73.56 176 LYS A C 1
ATOM 1473 O O . LYS A 1 176 ? -0.021 -1.424 25.557 1.00 73.56 176 LYS A O 1
ATOM 1478 N N . PHE A 1 177 ? -0.439 -1.065 23.387 1.00 72.75 177 PHE A N 1
ATOM 1479 C CA . PHE A 1 177 ? -1.882 -1.284 23.463 1.00 72.75 177 PHE A CA 1
ATOM 1480 C C . PHE A 1 177 ? -2.222 -2.627 24.136 1.00 72.75 177 PHE A C 1
ATOM 1482 O O . PHE A 1 177 ? -2.943 -2.678 25.124 1.00 72.75 177 PHE A O 1
ATOM 1489 N N . VAL A 1 178 ? -1.623 -3.731 23.691 1.00 71.81 178 VAL A N 1
ATOM 1490 C CA . VAL A 1 178 ? -1.845 -5.060 24.278 1.00 71.81 178 VAL A CA 1
ATOM 1491 C C . VAL A 1 178 ? -1.357 -5.134 25.732 1.00 71.81 178 VAL A C 1
ATOM 1493 O O . VAL A 1 178 ? -1.985 -5.819 26.538 1.00 71.81 178 VAL A O 1
ATOM 1496 N N . SER A 1 179 ? -0.288 -4.416 26.094 1.00 70.12 179 SER A N 1
ATOM 1497 C CA . SER A 1 179 ? 0.175 -4.346 27.485 1.00 70.12 179 SER A CA 1
ATOM 1498 C C . SER A 1 179 ? -0.809 -3.612 28.404 1.00 70.12 179 SER A C 1
ATOM 1500 O O . SER A 1 179 ? -1.025 -4.071 29.521 1.00 70.12 179 SER A O 1
ATOM 1502 N N . TYR A 1 180 ? -1.478 -2.558 27.918 1.00 68.81 180 TYR A N 1
ATOM 1503 C CA . TYR A 1 180 ? -2.510 -1.836 28.673 1.00 68.81 180 TYR A CA 1
ATOM 1504 C C . TYR A 1 180 ? -3.793 -2.657 28.869 1.00 68.81 180 TYR A C 1
ATOM 1506 O O . TYR A 1 180 ? -4.433 -2.551 29.910 1.00 68.81 180 TYR A O 1
ATOM 1514 N N . PHE A 1 181 ? -4.160 -3.498 27.896 1.00 66.50 181 PHE A N 1
ATOM 1515 C CA . PHE A 1 181 ? -5.424 -4.254 27.908 1.00 66.50 181 PHE A CA 1
ATOM 1516 C C . PHE A 1 181 ? -5.277 -5.745 28.282 1.00 66.50 181 PHE A C 1
ATOM 1518 O O . PHE A 1 181 ? -6.261 -6.485 28.291 1.00 66.50 181 PHE A O 1
ATOM 1525 N N . GLY A 1 182 ? -4.063 -6.199 28.612 1.00 57.56 182 GLY A N 1
ATOM 1526 C CA . GLY A 1 182 ? -3.764 -7.566 29.043 1.00 57.56 182 GLY A CA 1
ATOM 1527 C C . GLY A 1 182 ? -3.708 -8.588 27.895 1.00 57.56 182 GLY A C 1
ATOM 1528 O O . GLY A 1 182 ? -4.711 -8.900 27.249 1.00 57.56 182 GLY A O 1
ATOM 1529 N N . ASN A 1 183 ? -2.531 -9.203 27.705 1.00 59.00 183 ASN A N 1
ATOM 1530 C CA . ASN A 1 183 ? -2.195 -10.181 26.649 1.00 59.00 183 ASN A CA 1
ATOM 1531 C C . ASN A 1 183 ? -3.243 -11.296 26.402 1.00 59.00 183 ASN A C 1
ATOM 1533 O O . ASN A 1 183 ? -3.356 -11.814 25.290 1.00 59.00 183 ASN A O 1
ATOM 1537 N N . SER A 1 184 ? -4.005 -11.687 27.429 1.00 56.03 184 SER A N 1
ATOM 1538 C CA . SER A 1 184 ? -4.954 -12.811 27.395 1.00 56.03 184 SER A CA 1
ATOM 1539 C C . SER A 1 184 ? -6.357 -12.421 26.909 1.00 56.03 184 SER A C 1
ATOM 1541 O O . SER A 1 184 ? -6.992 -13.217 26.218 1.00 56.03 184 SER A O 1
ATOM 1543 N N . LEU A 1 185 ? -6.852 -11.221 27.229 1.00 55.38 185 LEU A N 1
ATOM 1544 C CA . LEU A 1 185 ? -8.246 -10.833 26.967 1.00 55.38 185 LEU A CA 1
ATOM 1545 C C . LEU A 1 185 ? -8.430 -10.311 25.540 1.00 55.38 185 LEU A C 1
ATOM 1547 O O . LEU A 1 185 ? -9.271 -10.826 24.807 1.00 55.38 185 LEU A O 1
ATOM 1551 N N . PHE A 1 186 ? -7.543 -9.429 25.078 1.00 65.19 186 PHE A N 1
ATOM 1552 C CA . PHE A 1 186 ? -7.632 -8.814 23.750 1.00 65.19 186 PHE A CA 1
ATOM 1553 C C . PHE A 1 186 ? -7.631 -9.831 22.588 1.00 65.19 186 PHE A C 1
ATOM 1555 O O . PHE A 1 186 ? -8.469 -9.776 21.683 1.00 65.19 186 PHE A O 1
ATOM 1562 N N . LEU A 1 187 ? -6.728 -10.821 22.620 1.00 59.22 187 LEU A N 1
ATOM 1563 C CA . LEU A 1 187 ? -6.667 -11.875 21.597 1.00 59.22 187 LEU A CA 1
ATOM 1564 C C . LEU A 1 187 ? -7.863 -12.838 21.672 1.00 59.22 187 LEU A C 1
ATOM 1566 O O . LEU A 1 187 ? -8.315 -13.330 20.633 1.00 59.22 187 LEU A O 1
ATOM 1570 N N . LYS A 1 188 ? -8.388 -13.100 22.877 1.00 58.62 188 LYS A N 1
ATOM 1571 C CA . LYS A 1 188 ? -9.577 -13.942 23.079 1.00 58.62 188 LYS A CA 1
ATOM 1572 C C . LYS A 1 188 ? -10.854 -13.226 22.636 1.00 58.62 188 LYS A C 1
ATOM 1574 O O . LYS A 1 188 ? -11.692 -13.868 22.010 1.00 58.62 188 LYS A O 1
ATOM 1579 N N . GLU A 1 189 ? -10.990 -11.921 22.867 1.00 59.22 189 GLU A N 1
ATOM 1580 C CA . GLU A 1 189 ? -12.149 -11.118 22.451 1.00 59.22 189 GLU A CA 1
ATOM 1581 C C . GLU A 1 189 ? -12.202 -10.869 20.951 1.00 59.22 189 GLU A C 1
ATOM 1583 O O . GLU A 1 189 ? -13.270 -11.011 20.355 1.00 59.22 189 GLU A O 1
ATOM 1588 N N . ILE A 1 190 ? -11.063 -10.611 20.303 1.00 60.25 190 ILE A N 1
ATOM 1589 C CA . ILE A 1 190 ? -11.019 -10.493 18.840 1.00 60.25 190 ILE A CA 1
ATOM 1590 C C . ILE A 1 190 ? -11.385 -11.825 18.169 1.00 60.25 190 ILE A C 1
ATOM 1592 O O . ILE A 1 190 ? -12.125 -11.832 17.182 1.00 60.25 190 ILE A O 1
ATOM 1596 N N . LYS A 1 191 ? -10.911 -12.962 18.701 1.00 57.78 191 LYS A N 1
ATOM 1597 C CA . LYS A 1 191 ? -11.282 -14.293 18.190 1.00 57.78 191 LYS A CA 1
ATOM 1598 C C . LYS A 1 191 ? -12.747 -14.644 18.497 1.00 57.78 191 LYS A C 1
ATOM 1600 O O . LYS A 1 191 ? -13.429 -15.153 17.610 1.00 57.78 191 LYS A O 1
ATOM 1605 N N . LYS A 1 192 ? -13.265 -14.326 19.694 1.00 57.06 192 LYS A N 1
ATOM 1606 C CA . LYS A 1 192 ? -14.675 -14.558 20.069 1.00 57.06 192 LYS A CA 1
ATOM 1607 C C . LYS A 1 192 ? -15.643 -13.706 19.245 1.00 57.06 192 LYS A C 1
ATOM 1609 O O . LYS A 1 192 ? -16.568 -14.262 18.663 1.00 57.06 192 LYS A O 1
ATOM 1614 N N . LYS A 1 193 ? -15.440 -12.387 19.141 1.00 54.97 193 LYS A N 1
ATOM 1615 C CA . LYS A 1 193 ? -16.359 -11.484 18.415 1.00 54.97 193 LYS A CA 1
ATOM 1616 C C . LYS A 1 193 ? -16.443 -11.819 16.918 1.00 54.97 193 LYS A C 1
ATOM 1618 O O . LYS A 1 193 ? -17.535 -11.818 16.356 1.00 54.97 193 LYS A O 1
ATOM 1623 N N . HIS A 1 194 ? -15.328 -12.208 16.289 1.00 53.50 194 HIS A N 1
ATOM 1624 C CA . HIS A 1 194 ? -15.330 -12.685 14.898 1.00 53.50 194 HIS A CA 1
ATOM 1625 C C . HIS A 1 194 ? -16.086 -14.016 14.732 1.00 53.50 194 HIS A C 1
ATOM 1627 O O . HIS A 1 194 ? -16.755 -14.231 13.722 1.00 53.50 194 HIS A O 1
ATOM 1633 N N . PHE A 1 195 ? -16.011 -14.910 15.722 1.00 50.81 195 PHE A N 1
ATOM 1634 C CA . PHE A 1 195 ? -16.723 -16.187 15.701 1.00 50.81 195 PHE A CA 1
ATOM 1635 C C . PHE A 1 195 ? -18.243 -16.015 15.885 1.00 50.81 195 PHE A C 1
ATOM 1637 O O . PHE A 1 195 ? -19.023 -16.626 15.156 1.00 50.81 195 PHE A O 1
ATOM 1644 N N . PHE A 1 196 ? -18.686 -15.126 16.782 1.00 51.84 196 PHE A N 1
ATOM 1645 C CA . PHE A 1 196 ? -20.117 -14.866 17.005 1.00 51.84 196 PHE A CA 1
ATOM 1646 C C . PHE A 1 196 ? -20.807 -14.213 15.798 1.00 51.84 196 PHE A C 1
ATOM 1648 O O . PHE A 1 196 ? -21.941 -14.568 15.470 1.00 51.84 196 PHE A O 1
ATOM 1655 N N . ARG A 1 197 ? -20.119 -13.326 15.068 1.00 52.78 197 ARG A N 1
ATOM 1656 C CA . ARG A 1 197 ? -20.702 -12.673 13.885 1.00 52.78 197 ARG A CA 1
ATOM 1657 C C . ARG A 1 197 ? -20.922 -13.626 12.704 1.00 52.78 197 ARG A C 1
ATOM 1659 O O . ARG A 1 197 ? -21.857 -13.432 11.932 1.00 52.78 197 ARG A O 1
ATOM 1666 N N . LEU A 1 198 ? -20.111 -14.680 12.589 1.00 50.12 198 LEU A N 1
ATOM 1667 C CA . LEU A 1 198 ? -20.300 -15.733 11.584 1.00 50.12 198 LEU A CA 1
ATOM 1668 C C . LEU A 1 198 ? -21.473 -16.666 11.917 1.00 50.12 198 LEU A C 1
ATOM 1670 O O . LEU A 1 198 ? -22.039 -17.273 11.010 1.00 50.12 198 LEU A O 1
ATOM 1674 N N . ARG A 1 199 ? -21.864 -16.759 13.194 1.00 50.91 199 ARG A N 1
ATOM 1675 C CA . ARG A 1 199 ? -23.010 -17.567 13.628 1.00 50.91 199 ARG A CA 1
ATOM 1676 C C . ARG A 1 199 ? -24.341 -16.829 13.439 1.00 50.91 199 ARG A C 1
ATOM 1678 O O . ARG A 1 199 ? -25.280 -17.434 12.945 1.00 50.91 199 ARG A O 1
ATOM 1685 N N . ASN A 1 200 ? -24.392 -15.519 13.700 1.00 46.75 200 ASN A N 1
ATOM 1686 C CA . ASN A 1 200 ? -25.614 -14.710 13.530 1.00 46.75 200 ASN A CA 1
ATOM 1687 C C . ASN A 1 200 ? -25.929 -14.284 12.083 1.00 46.75 200 ASN A C 1
ATOM 1689 O O . ASN A 1 200 ? -26.997 -13.736 11.841 1.00 46.75 200 ASN A O 1
ATOM 1693 N N . ARG A 1 201 ? -25.040 -14.535 11.110 1.00 48.34 201 ARG A N 1
ATOM 1694 C CA . ARG A 1 201 ? -25.346 -14.380 9.670 1.00 48.34 201 ARG A CA 1
ATOM 1695 C C . ARG A 1 201 ? -25.843 -15.663 8.995 1.00 48.34 201 ARG A C 1
ATOM 1697 O O . ARG A 1 201 ? -26.205 -15.616 7.827 1.00 48.34 201 ARG A O 1
ATOM 1704 N N . ARG A 1 202 ? -25.891 -16.788 9.716 1.00 45.12 202 ARG A N 1
ATOM 1705 C CA . ARG A 1 202 ? -26.610 -18.004 9.300 1.00 45.12 202 ARG A CA 1
ATOM 1706 C C . ARG A 1 202 ? -27.904 -18.118 10.100 1.00 45.12 202 ARG A C 1
ATOM 1708 O O . ARG A 1 202 ? -28.090 -19.047 10.874 1.00 45.12 202 ARG A O 1
ATOM 1715 N N . GLY A 1 203 ? -28.739 -17.096 9.972 1.00 50.06 203 GLY A N 1
ATOM 1716 C CA . GLY A 1 203 ? -30.148 -17.164 10.324 1.00 50.06 203 GLY A CA 1
ATOM 1717 C C . GLY A 1 203 ? -30.937 -17.192 9.029 1.00 50.06 203 GLY A C 1
ATOM 1718 O O . GLY A 1 203 ? -31.380 -16.134 8.613 1.00 50.06 203 GLY A O 1
ATOM 1719 N N . PHE A 1 204 ? -30.937 -18.353 8.372 1.00 40.72 204 PHE A N 1
ATOM 1720 C CA . PHE A 1 204 ? -31.974 -18.981 7.543 1.00 40.72 204 PHE A CA 1
ATOM 1721 C C . PHE A 1 204 ? -31.439 -20.360 7.137 1.00 40.72 204 PHE A C 1
ATOM 1723 O O . PHE A 1 204 ? -30.269 -20.428 6.687 1.00 40.72 204 PHE A O 1
#

Solvent-accessible surface area (backbone atoms only — not comparable to full-atom values): 13299 Å² total; per-residue (Å²): 133,89,82,86,88,78,96,84,86,86,87,80,78,85,81,79,82,81,85,76,88,75,84,75,82,76,88,84,54,101,82,75,72,90,70,84,48,85,93,62,51,81,84,79,79,78,86,72,75,94,67,97,64,73,78,81,71,60,70,88,73,75,86,67,77,66,79,89,72,53,55,71,67,60,52,50,53,48,51,52,56,50,45,73,72,72,55,83,54,75,65,59,50,53,50,49,51,44,41,23,46,74,44,73,57,34,59,67,64,26,51,57,50,57,73,67,43,76,86,66,65,60,80,82,67,79,69,51,73,70,55,51,52,53,46,54,54,28,40,69,74,58,27,88,40,50,63,68,34,24,73,74,40,74,92,45,51,53,65,46,52,54,55,45,51,61,52,44,70,73,36,72,64,40,57,53,52,39,64,78,61,37,79,69,51,56,61,50,48,41,54,47,53,56,52,53,56,63,54,72,72,62,79,125

pLDDT: mean 72.79, std 19.79, range [28.83, 94.5]

Sequence (204 aa):
MLFAMNDENRSQLQFSTLESDTTFDFKNTKNHKIRIGRNYQAAIPTLKASTDNDNKIQIEGKLLWNPLMISEEETDHYLRSIYSTGCYGSTEEEKALFLLHTCRYNAEEALRRYSILPQISNTDLIWQDDEIQNFEEGLFKYGKDFHSIQVKLRTKSTRDIVEFYYYWKKSKRKNKFVSYFGNSLFLKEIKKKHFFRLRNRRGF

InterPro domains:
  IPR000949 ELM2 domain [PF01448] (34-80)
  IPR000949 ELM2 domain [PS51156] (32-118)
  IPR000949 ELM2 domain [SM01189] (34-86)
  IPR001005 SANT/Myb domain [SM00717] (123-171)
  IPR009057 Homedomain-like superfamily [SSF46689] (127-173)
  IPR017884 SANT domain [PS51293] (127-173)
  IPR040138 Mesoderm induction early response protein/metastasis-associated protein [PTHR10865] (8-173)

Foldseek 3Di:
DDDDDDPDDPPDDPPDDDDDDPCPPPPDDPPDDQDDDPVRDDDDDDDDDPDPPPVPPPPVDDDQDDPVQDDPVLLVVLVVVQVVVVDDDPVSSSVLSSLCVVVSNPSVVSVVVSVVPPPPPPVLPPADPVNVVLLLVCCQPQNPPLVSSCVSVVVHDSVSSVVVVVVCVPDVVVVVSCVVVDVPPSVVCNVVNVVVVVVVVPPD

Mean predicted aligned error: 16.24 Å

Organism: Stegodyphus mimosarum (NCBI:txid407821)

Radius of gyration: 30.87 Å; Cα contacts (8 Å, |Δi|>4): 80; chains: 1; bounding box: 57×74×94 Å